Protein AF-A0A935XIB7-F1 (afdb_monomer_lite)

Sequence (262 aa):
MAVLAAACTSDAAVAPAPSTPAPLPAAVAHLALTLDLSTSASAAREHATFRGTPGPVALSTPASFASLLGADAIAVEVARVERGVLGQYAPGKVRLFVGLRVRNALERAQLLTPTFPEPPSGSGVYLFSLQAVAVESPGGVSVAGNTVVVESPSAGHVVPGPDWEPVPYDYLRGTTTTCGSSGTCARWKRFEAPIAAGGVSEVRTVSYDIDPTVRRVRLRLVVAADVADAPRARGMAPARRVQGTTTCEAMASPSPVTPTAM

Structure (mmCIF, N/CA/C/O backbone):
data_AF-A0A935XIB7-F1
#
_entry.id   AF-A0A935XIB7-F1
#
loop_
_atom_site.group_PDB
_atom_site.id
_atom_site.type_symbol
_atom_site.label_atom_id
_atom_site.label_alt_id
_atom_site.label_comp_id
_atom_site.label_asym_id
_atom_site.label_entity_id
_atom_site.label_seq_id
_atom_site.pdbx_PDB_ins_code
_atom_site.Cartn_x
_atom_site.Cartn_y
_atom_site.Cartn_z
_atom_site.occupancy
_atom_site.B_iso_or_equiv
_atom_site.auth_seq_id
_atom_site.auth_comp_id
_atom_site.auth_asym_id
_atom_site.auth_atom_id
_atom_site.pdbx_PDB_model_num
ATOM 1 N N . MET A 1 1 ? -36.152 2.361 56.244 1.00 45.28 1 MET A N 1
ATOM 2 C CA . MET A 1 1 ? -34.833 2.658 55.645 1.00 45.28 1 MET A CA 1
ATOM 3 C C . MET A 1 1 ? -34.937 2.292 54.170 1.00 45.28 1 MET A C 1
ATOM 5 O O . MET A 1 1 ? -35.009 1.112 53.861 1.00 45.28 1 MET A O 1
ATOM 9 N N . ALA A 1 2 ? -35.141 3.277 53.293 1.00 43.75 2 ALA A N 1
ATOM 10 C CA . ALA A 1 2 ? -35.404 3.058 51.870 1.00 43.75 2 ALA A CA 1
ATOM 11 C C . ALA A 1 2 ? -34.113 3.290 51.075 1.00 43.75 2 ALA A C 1
ATOM 13 O O . ALA A 1 2 ? -33.518 4.361 51.170 1.00 43.75 2 ALA A O 1
ATOM 14 N N . VAL A 1 3 ? -33.671 2.273 50.336 1.00 52.38 3 VAL A N 1
ATOM 15 C CA . VAL A 1 3 ? -32.505 2.343 49.451 1.00 52.38 3 VAL A CA 1
ATOM 16 C C . VAL A 1 3 ? -32.990 2.846 48.092 1.00 52.38 3 VAL A C 1
ATOM 18 O O . VAL A 1 3 ? -33.675 2.130 47.368 1.00 52.38 3 VAL A O 1
ATOM 21 N N . LEU A 1 4 ? -32.677 4.101 47.771 1.00 51.59 4 LEU A N 1
ATOM 22 C CA . LEU A 1 4 ? -32.880 4.683 46.444 1.00 51.59 4 LEU A CA 1
ATOM 23 C C . LEU A 1 4 ? -31.750 4.201 45.527 1.00 51.59 4 LEU A C 1
ATOM 25 O O . LEU A 1 4 ? -30.599 4.603 45.686 1.00 51.59 4 LEU A O 1
ATOM 29 N N . ALA A 1 5 ? -32.077 3.320 44.583 1.00 50.09 5 ALA A N 1
ATOM 30 C CA . ALA A 1 5 ? -31.171 2.926 43.512 1.00 50.09 5 ALA A CA 1
ATOM 31 C C . ALA A 1 5 ? -31.092 4.062 42.479 1.00 50.09 5 ALA A C 1
ATOM 33 O O . ALA A 1 5 ? -32.040 4.304 41.733 1.00 50.09 5 ALA A O 1
ATOM 34 N N . ALA A 1 6 ? -29.968 4.780 42.456 1.00 52.84 6 ALA A N 1
ATOM 35 C CA . ALA A 1 6 ? -29.658 5.736 41.402 1.00 52.84 6 ALA A CA 1
ATOM 36 C C . ALA A 1 6 ? -29.309 4.965 40.119 1.00 52.84 6 ALA A C 1
ATOM 38 O O . ALA A 1 6 ? -28.298 4.268 40.054 1.00 52.84 6 ALA A O 1
ATOM 39 N N . ALA A 1 7 ? -30.170 5.064 39.106 1.00 47.41 7 ALA A N 1
ATOM 40 C CA . ALA A 1 7 ? -29.894 4.547 37.776 1.00 47.41 7 ALA A CA 1
ATOM 41 C C . ALA A 1 7 ? -28.863 5.457 37.092 1.00 47.41 7 ALA A C 1
ATOM 43 O O . ALA A 1 7 ? -29.167 6.597 36.745 1.00 47.41 7 ALA A O 1
ATOM 44 N N . CYS A 1 8 ? -27.637 4.962 36.909 1.00 53.78 8 CYS A N 1
ATOM 45 C CA . CYS A 1 8 ? -26.648 5.609 36.055 1.00 53.78 8 CYS A CA 1
ATOM 46 C C . CYS A 1 8 ? -27.153 5.567 34.609 1.00 53.78 8 CYS A C 1
ATOM 48 O O . CYS A 1 8 ? -27.148 4.513 33.972 1.00 53.78 8 CYS A O 1
ATOM 50 N N . THR A 1 9 ? -27.601 6.709 34.092 1.00 52.25 9 THR A N 1
ATOM 51 C CA . THR A 1 9 ? -27.800 6.902 32.656 1.00 52.25 9 THR A CA 1
ATOM 52 C C . THR A 1 9 ? -26.440 6.735 31.992 1.00 52.25 9 THR A C 1
ATOM 54 O O . THR A 1 9 ? -25.530 7.527 32.236 1.00 52.25 9 THR A O 1
ATOM 57 N N . SER A 1 10 ? -26.269 5.664 31.220 1.00 48.34 10 SER A N 1
ATOM 58 C CA . SER A 1 10 ? -25.072 5.476 30.409 1.00 48.34 10 SER A CA 1
ATOM 59 C C . SER A 1 10 ? -25.026 6.608 29.392 1.00 48.34 10 SER A C 1
ATOM 61 O O . SER A 1 10 ? -25.930 6.754 28.572 1.00 48.34 10 SER A O 1
ATOM 63 N N . ASP A 1 11 ? -23.990 7.432 29.503 1.00 47.34 11 ASP A N 1
ATOM 64 C CA . ASP A 1 11 ? -23.657 8.455 28.526 1.00 47.34 11 ASP A CA 1
ATOM 65 C C . ASP A 1 11 ? -23.416 7.731 27.195 1.00 47.34 11 ASP A C 1
ATOM 67 O O . ASP A 1 11 ? -22.452 6.973 27.039 1.00 47.34 11 ASP A O 1
ATOM 71 N N . ALA A 1 12 ? -24.382 7.827 26.282 1.00 47.12 12 ALA A N 1
ATOM 72 C CA . ALA A 1 12 ? -24.292 7.176 24.990 1.00 47.12 12 ALA A CA 1
ATOM 73 C C . ALA A 1 12 ? -23.210 7.912 24.206 1.00 47.12 12 ALA A C 1
ATOM 75 O O . ALA A 1 12 ? -23.451 9.003 23.693 1.00 47.12 12 ALA A O 1
ATOM 76 N N . ALA A 1 13 ? -22.011 7.327 24.157 1.00 47.47 13 ALA A N 1
ATOM 77 C CA . ALA A 1 13 ? -20.902 7.851 23.379 1.00 47.47 13 ALA A CA 1
ATOM 78 C C . ALA A 1 13 ? -21.397 8.149 21.958 1.00 47.47 13 ALA A C 1
ATOM 80 O O . ALA A 1 13 ? -21.723 7.238 21.193 1.00 47.47 13 ALA A O 1
ATOM 81 N N . VAL A 1 14 ? -21.507 9.440 21.636 1.00 51.47 14 VAL A N 1
ATOM 82 C CA . VAL A 1 14 ? -21.884 9.903 20.305 1.00 51.47 14 VAL A CA 1
ATOM 83 C C . VAL A 1 14 ? -20.842 9.348 19.345 1.00 51.47 14 VAL A C 1
ATOM 85 O O . VAL A 1 14 ? -19.650 9.627 19.487 1.00 51.47 14 VAL A O 1
ATOM 88 N N . ALA A 1 15 ? -21.283 8.509 18.407 1.00 51.44 15 ALA A N 1
ATOM 89 C CA . ALA A 1 15 ? -20.387 7.927 17.423 1.00 51.44 15 ALA A CA 1
ATOM 90 C C . ALA A 1 15 ? -19.706 9.066 16.640 1.00 51.44 15 ALA A C 1
ATOM 92 O O . ALA A 1 15 ? -20.400 9.982 16.186 1.00 51.44 15 ALA A O 1
ATOM 93 N N . PRO A 1 16 ? -18.369 9.048 16.493 1.00 53.22 16 PRO A N 1
ATOM 94 C CA . PRO A 1 16 ? -17.680 10.044 15.687 1.00 53.22 16 PRO A CA 1
ATOM 95 C C . PRO A 1 16 ? -18.232 10.020 14.259 1.00 53.22 16 PRO A C 1
ATOM 97 O O . PRO A 1 16 ? -18.529 8.955 13.714 1.00 53.22 16 PRO A O 1
ATOM 100 N N . ALA A 1 17 ? -18.402 11.208 13.675 1.00 54.25 17 ALA A N 1
ATOM 101 C CA . ALA A 1 17 ? -18.912 11.342 12.320 1.00 54.25 17 ALA A CA 1
ATOM 102 C C . ALA A 1 17 ? -17.997 10.604 11.322 1.00 54.25 17 ALA A C 1
ATOM 104 O O . ALA A 1 17 ? -16.773 10.638 11.490 1.00 54.25 17 ALA A O 1
ATOM 105 N N . PRO A 1 18 ? -18.573 9.966 10.286 1.00 57.47 18 PRO A N 1
ATOM 106 C CA . PRO A 1 18 ? -17.814 9.240 9.279 1.00 57.47 18 PRO A CA 1
ATOM 107 C C . PRO A 1 18 ? -16.800 10.169 8.610 1.00 57.47 18 PRO A C 1
ATOM 109 O O . PRO A 1 18 ? -17.156 11.226 8.076 1.00 57.47 18 PRO A O 1
ATOM 112 N N . SER A 1 19 ? -15.521 9.799 8.651 1.00 58.12 19 SER A N 1
ATOM 113 C CA . SER A 1 19 ? -14.474 10.606 8.026 1.00 58.12 19 SER A CA 1
ATOM 114 C C . SER A 1 19 ? -14.367 10.210 6.558 1.00 58.12 19 SER A C 1
ATOM 116 O O . SER A 1 19 ? -13.934 9.111 6.219 1.00 58.12 19 SER A O 1
ATOM 118 N N . THR A 1 20 ? -14.788 11.098 5.652 1.00 64.69 20 THR A N 1
ATOM 119 C CA . THR A 1 20 ? -14.621 10.829 4.219 1.00 64.69 20 THR A CA 1
ATOM 120 C C . THR A 1 20 ? -13.126 10.860 3.898 1.00 64.69 20 THR A C 1
ATOM 122 O O . THR A 1 20 ? -12.481 11.889 4.126 1.00 64.69 20 THR A O 1
ATOM 125 N N . PRO A 1 21 ? -12.541 9.765 3.386 1.00 69.75 21 PRO A N 1
ATOM 126 C CA . PRO A 1 21 ? -11.123 9.741 3.081 1.00 69.75 21 PRO A CA 1
ATOM 127 C C . PRO A 1 21 ? -10.819 10.738 1.963 1.00 69.75 21 PRO A C 1
ATOM 129 O O . PRO A 1 21 ? -11.536 10.796 0.962 1.00 69.75 21 PRO A O 1
ATOM 132 N N . ALA A 1 22 ? -9.744 11.512 2.124 1.00 75.19 22 ALA A N 1
ATOM 133 C CA . ALA A 1 22 ? -9.323 12.473 1.111 1.00 75.19 22 ALA A CA 1
ATOM 134 C C . ALA A 1 22 ? -9.137 11.772 -0.252 1.00 75.19 22 ALA A C 1
ATOM 136 O O . ALA A 1 22 ? -8.600 10.657 -0.297 1.00 75.19 22 ALA A O 1
ATOM 137 N N . PRO A 1 23 ? -9.578 12.377 -1.366 1.00 79.69 23 PRO A N 1
ATOM 138 C CA . PRO A 1 23 ? -9.370 11.788 -2.680 1.00 79.69 23 PRO A CA 1
ATOM 139 C C . PRO A 1 23 ? -7.870 11.694 -2.986 1.00 79.69 23 PRO A C 1
ATOM 141 O O . PRO A 1 23 ? -7.094 12.585 -2.639 1.00 79.69 23 PRO A O 1
ATOM 144 N N . LEU A 1 24 ? -7.460 10.610 -3.652 1.00 79.31 24 LEU A N 1
ATOM 145 C CA . LEU A 1 24 ? -6.102 10.518 -4.182 1.00 79.31 24 LEU A CA 1
ATOM 146 C C . LEU A 1 24 ? -5.898 11.570 -5.283 1.00 79.31 24 LEU A C 1
ATOM 148 O O . LEU A 1 24 ? -6.846 11.855 -6.023 1.00 79.31 24 LEU A O 1
ATOM 152 N N . PRO A 1 25 ? -4.674 12.102 -5.458 1.00 79.69 25 PRO A N 1
ATOM 153 C CA . PRO A 1 25 ? -4.367 12.946 -6.604 1.00 79.69 25 PRO A CA 1
ATOM 154 C C . PRO A 1 25 ? -4.702 12.220 -7.913 1.00 79.69 25 PRO A C 1
ATOM 156 O O . PRO A 1 25 ? -4.334 11.057 -8.097 1.00 79.69 25 PRO A O 1
ATOM 159 N N . ALA A 1 26 ? -5.372 12.908 -8.842 1.00 79.94 26 ALA A N 1
ATOM 160 C CA . ALA A 1 26 ? -5.834 12.315 -10.103 1.00 79.94 26 ALA A CA 1
ATOM 161 C C . ALA A 1 26 ? -4.699 11.641 -10.902 1.00 79.94 26 ALA A C 1
ATOM 163 O O . ALA A 1 26 ? -4.905 10.591 -11.511 1.00 79.94 26 ALA A O 1
ATOM 164 N N . ALA A 1 27 ? -3.487 12.202 -10.819 1.00 77.12 27 ALA A N 1
ATOM 165 C CA . ALA A 1 27 ? -2.285 11.681 -11.466 1.00 77.12 27 ALA A CA 1
ATOM 166 C C . ALA A 1 27 ? -1.912 10.250 -11.038 1.00 77.12 27 ALA A C 1
ATOM 168 O O . ALA A 1 27 ? -1.300 9.538 -11.822 1.00 77.12 27 ALA A O 1
ATOM 169 N N . VAL A 1 28 ? -2.293 9.809 -9.832 1.00 78.25 28 VAL A N 1
ATOM 170 C CA . VAL A 1 28 ? -1.960 8.465 -9.318 1.00 78.25 28 VAL A CA 1
ATOM 171 C C . VAL A 1 28 ? -3.163 7.610 -8.956 1.00 78.25 28 VAL A C 1
ATOM 173 O O . VAL A 1 28 ? -3.011 6.417 -8.707 1.00 78.25 28 VAL A O 1
ATOM 176 N N . ALA A 1 29 ? -4.369 8.178 -8.948 1.00 81.12 29 ALA A N 1
ATOM 177 C CA . ALA A 1 29 ? -5.580 7.453 -8.575 1.00 81.12 29 ALA A CA 1
ATOM 178 C C . ALA A 1 29 ? -5.807 6.187 -9.425 1.00 81.12 29 ALA A C 1
ATOM 180 O O . ALA A 1 29 ? -6.229 5.164 -8.894 1.00 81.12 29 ALA A O 1
ATOM 181 N N . HIS A 1 30 ? -5.484 6.239 -10.721 1.00 77.50 30 HIS A N 1
ATOM 182 C CA . HIS A 1 30 ? -5.629 5.115 -11.654 1.00 77.50 30 HIS A CA 1
ATOM 183 C C . HIS A 1 30 ? -4.533 4.042 -11.512 1.00 77.50 30 HIS A C 1
ATOM 185 O O . HIS A 1 30 ? -4.719 2.914 -11.956 1.00 77.50 30 HIS A O 1
ATOM 191 N N . LEU A 1 31 ? -3.411 4.380 -10.874 1.00 78.25 31 LEU A N 1
ATOM 192 C CA . LEU A 1 31 ? -2.277 3.479 -10.635 1.00 78.25 31 LEU A CA 1
ATOM 193 C C . LEU A 1 31 ? -2.371 2.778 -9.278 1.00 78.25 31 LEU A C 1
ATOM 195 O O . LEU A 1 31 ? -1.622 1.844 -9.001 1.00 78.25 31 LEU A O 1
ATOM 199 N N . ALA A 1 32 ? -3.256 3.261 -8.406 1.00 83.19 32 ALA A N 1
ATOM 200 C CA . ALA A 1 32 ? -3.360 2.784 -7.044 1.00 83.19 32 ALA A CA 1
ATOM 201 C C . ALA A 1 32 ? -3.930 1.360 -6.990 1.00 83.19 32 ALA A C 1
ATOM 203 O O . ALA A 1 32 ? -5.069 1.087 -7.373 1.00 83.19 32 ALA A O 1
ATOM 204 N N . LEU A 1 33 ? -3.137 0.464 -6.421 1.00 84.94 33 LEU A N 1
ATOM 205 C CA . LEU A 1 33 ? -3.503 -0.887 -6.042 1.00 84.94 33 LEU A CA 1
ATOM 206 C C . LEU A 1 33 ? -4.311 -0.818 -4.748 1.00 84.94 33 LEU A C 1
ATOM 208 O O . LEU A 1 33 ? -3.811 -0.344 -3.726 1.00 84.94 33 LEU A O 1
ATOM 212 N N . THR A 1 34 ? -5.559 -1.280 -4.782 1.00 83.81 34 THR A N 1
ATOM 213 C CA . THR A 1 34 ? -6.414 -1.303 -3.591 1.00 83.81 34 THR A CA 1
ATOM 214 C C . THR A 1 34 ? -6.381 -2.685 -2.946 1.00 83.81 34 THR A C 1
ATOM 216 O O . THR A 1 34 ? -6.701 -3.681 -3.596 1.00 83.81 34 THR A O 1
ATOM 219 N N . LEU A 1 35 ? -6.017 -2.731 -1.663 1.00 82.94 35 LEU A N 1
ATOM 220 C CA . LEU A 1 35 ? -6.067 -3.919 -0.815 1.00 82.94 35 LEU A CA 1
ATOM 221 C C . LEU A 1 35 ? -7.080 -3.694 0.305 1.00 82.94 35 LEU A C 1
ATOM 223 O O . LEU A 1 35 ? -6.892 -2.816 1.146 1.00 82.94 35 LEU A O 1
ATOM 227 N N . ASP A 1 36 ? -8.125 -4.513 0.332 1.00 84.44 36 ASP A N 1
ATOM 228 C CA . ASP A 1 36 ? -9.060 -4.580 1.452 1.00 84.44 36 ASP A CA 1
ATOM 229 C C . ASP A 1 36 ? -8.654 -5.736 2.375 1.00 84.44 36 ASP A C 1
ATOM 231 O O . ASP A 1 36 ? -8.595 -6.891 1.952 1.00 84.44 36 ASP A O 1
ATOM 235 N N . LEU A 1 37 ? -8.353 -5.409 3.631 1.00 83.38 37 LEU A N 1
ATOM 236 C CA . LEU A 1 37 ? -7.945 -6.339 4.683 1.00 83.38 37 LEU A CA 1
ATOM 237 C C . LEU A 1 37 ? -8.996 -6.336 5.790 1.00 83.38 37 LEU A C 1
ATOM 239 O O . LEU A 1 37 ? -9.497 -5.270 6.158 1.00 83.38 37 LEU A O 1
ATOM 243 N N . SER A 1 38 ? -9.307 -7.493 6.372 1.00 84.00 38 SER A N 1
ATOM 244 C CA . SER A 1 38 ? -10.011 -7.533 7.652 1.00 84.00 38 SER A CA 1
ATOM 245 C C . SER A 1 38 ? -9.004 -7.693 8.794 1.00 84.00 38 SER A C 1
ATOM 247 O O . SER A 1 38 ? -7.869 -8.144 8.640 1.00 84.00 38 SER A O 1
ATOM 249 N N . THR A 1 39 ? -9.379 -7.158 9.949 1.00 81.19 39 THR A N 1
ATOM 250 C CA . THR A 1 39 ? -8.536 -7.093 11.150 1.00 81.19 39 THR A CA 1
ATOM 251 C C . THR A 1 39 ? -8.996 -8.117 12.188 1.00 81.19 39 THR A C 1
ATOM 253 O O . THR A 1 39 ? -8.659 -8.021 13.371 1.00 81.19 39 THR A O 1
ATOM 256 N N . SER A 1 40 ? -9.818 -9.088 11.776 1.00 74.25 40 SER A N 1
ATOM 257 C CA . SER A 1 40 ? -10.305 -10.142 12.658 1.00 74.25 40 SER A CA 1
ATOM 258 C C . SER A 1 40 ? -9.136 -11.004 13.163 1.00 74.25 40 SER A C 1
ATOM 260 O O . SER A 1 40 ? -8.154 -11.229 12.462 1.00 74.25 40 SER A O 1
ATOM 262 N N . ALA A 1 41 ? -9.204 -11.489 14.409 1.00 52.84 41 ALA A N 1
ATOM 263 C CA . ALA A 1 41 ? -8.124 -12.286 15.013 1.00 52.84 41 ALA A CA 1
ATOM 264 C C . ALA A 1 41 ? -7.854 -13.619 14.275 1.00 52.84 41 ALA A C 1
ATOM 266 O O . ALA A 1 41 ? -6.823 -14.247 14.486 1.00 52.84 41 ALA A O 1
ATOM 267 N N . SER A 1 42 ? -8.761 -14.031 13.385 1.00 46.78 42 SER A N 1
ATOM 268 C CA . SER A 1 42 ? -8.667 -15.209 12.516 1.00 46.78 42 SER A CA 1
ATOM 269 C C . SER A 1 42 ? -8.034 -14.931 11.140 1.00 46.78 42 SER A C 1
ATOM 271 O O . SER A 1 42 ? -8.055 -15.808 10.277 1.00 46.78 42 SER A O 1
ATOM 273 N N . ALA A 1 43 ? -7.440 -13.750 10.924 1.00 40.97 43 ALA A N 1
ATOM 274 C CA . ALA A 1 43 ? -6.901 -13.276 9.639 1.00 40.97 43 ALA A CA 1
ATOM 275 C C . ALA A 1 43 ? -5.708 -14.066 9.052 1.00 40.97 43 ALA A C 1
ATOM 277 O O . ALA A 1 43 ? -5.176 -13.680 8.012 1.00 40.97 43 ALA A O 1
ATOM 278 N N . ALA A 1 44 ? -5.321 -15.210 9.631 1.00 34.31 44 ALA A N 1
ATOM 279 C CA . ALA A 1 44 ? -4.243 -16.060 9.114 1.00 34.31 44 ALA A CA 1
ATOM 280 C C . ALA A 1 44 ? -4.465 -16.540 7.660 1.00 34.31 44 ALA A C 1
ATOM 282 O O . ALA A 1 44 ? -3.530 -17.034 7.032 1.00 34.31 44 ALA A O 1
ATOM 283 N N . ARG A 1 45 ? -5.686 -16.413 7.114 1.00 36.56 45 ARG A N 1
ATOM 284 C CA . ARG A 1 45 ? -6.033 -16.746 5.720 1.00 36.56 45 ARG A CA 1
ATOM 285 C C . ARG A 1 45 ? -7.106 -15.829 5.128 1.00 36.56 45 ARG A C 1
ATOM 287 O O . ARG A 1 45 ? -8.013 -16.303 4.445 1.00 36.56 45 ARG A O 1
ATOM 294 N N . GLU A 1 46 ? -7.080 -14.534 5.421 1.00 39.75 46 GLU A N 1
ATOM 295 C CA . GLU A 1 46 ? -8.055 -13.643 4.786 1.00 39.75 46 GLU A CA 1
ATOM 296 C C . GLU A 1 46 ? -7.679 -13.306 3.339 1.00 39.75 46 GLU A C 1
ATOM 298 O O . GLU A 1 46 ? -6.540 -12.970 3.018 1.00 39.75 46 GLU A O 1
ATOM 303 N N . HIS A 1 47 ? -8.682 -13.417 2.463 1.00 36.97 47 HIS A N 1
ATOM 304 C CA . HIS A 1 47 ? -8.625 -13.029 1.060 1.00 36.97 47 HIS A CA 1
ATOM 305 C C . HIS A 1 47 ? -8.385 -11.518 0.955 1.00 36.97 47 HIS A C 1
ATOM 307 O O . HIS A 1 47 ? -9.321 -10.725 1.062 1.00 36.97 47 HIS A O 1
ATOM 313 N N . ALA A 1 48 ? -7.144 -11.114 0.691 1.00 45.41 48 ALA A N 1
ATOM 314 C CA . ALA A 1 48 ? -6.886 -9.789 0.152 1.00 45.41 48 ALA A CA 1
ATOM 315 C C . ALA A 1 48 ? -7.541 -9.726 -1.231 1.00 45.41 48 ALA A C 1
ATOM 317 O O . ALA A 1 48 ? -7.107 -10.391 -2.173 1.00 45.41 48 ALA A O 1
ATOM 318 N N . THR A 1 49 ? -8.635 -8.977 -1.346 1.00 43.47 49 THR A N 1
ATOM 319 C CA . THR A 1 49 ? -9.291 -8.808 -2.643 1.00 43.47 49 THR A CA 1
ATOM 320 C C . THR A 1 49 ? -8.585 -7.674 -3.359 1.00 43.47 49 THR A C 1
ATOM 322 O O . THR A 1 49 ? -8.738 -6.509 -2.996 1.00 43.47 49 THR A O 1
ATOM 325 N N . PHE A 1 50 ? -7.780 -8.020 -4.354 1.00 46.34 50 PHE A N 1
ATOM 326 C CA . PHE A 1 50 ? -7.141 -7.037 -5.209 1.00 46.34 50 PHE A CA 1
ATOM 327 C C . PHE A 1 50 ? -8.154 -6.550 -6.246 1.00 46.34 50 PHE A C 1
ATOM 329 O O . PHE A 1 50 ? -8.691 -7.337 -7.027 1.00 46.34 50 PHE A O 1
ATOM 336 N N . ARG A 1 51 ? -8.434 -5.247 -6.249 1.00 48.44 51 ARG A N 1
ATOM 337 C CA . ARG A 1 51 ? -9.169 -4.595 -7.337 1.00 48.44 51 ARG A CA 1
ATOM 338 C C . ARG A 1 51 ? -8.267 -3.541 -7.959 1.00 48.44 51 ARG A C 1
ATOM 340 O O . ARG A 1 51 ? -8.036 -2.493 -7.358 1.00 48.44 51 ARG A O 1
ATOM 347 N N . GLY A 1 52 ? -7.782 -3.818 -9.166 1.00 44.06 52 GLY A N 1
ATOM 348 C CA . GLY A 1 52 ? -7.371 -2.755 -10.075 1.00 44.06 52 GLY A CA 1
ATOM 349 C C . GLY A 1 52 ? -8.603 -1.956 -10.483 1.00 44.06 52 GLY A C 1
ATOM 350 O O . GLY A 1 52 ? -9.675 -2.535 -10.664 1.00 44.06 52 GLY A O 1
ATOM 351 N N . THR A 1 53 ? -8.483 -0.639 -10.601 1.00 42.50 53 THR A N 1
ATOM 352 C CA . THR A 1 53 ? -9.546 0.169 -11.208 1.00 42.50 53 THR A CA 1
ATOM 353 C C . THR A 1 53 ? -9.331 0.112 -12.722 1.00 42.50 53 THR A C 1
ATOM 355 O O . THR A 1 53 ? -8.351 0.696 -13.183 1.00 42.50 53 THR A O 1
ATOM 358 N N . PRO A 1 54 ? -10.154 -0.598 -13.518 1.00 35.25 54 PRO A N 1
ATOM 359 C CA . PRO A 1 54 ? -10.002 -0.571 -14.967 1.00 35.25 54 PRO A CA 1
ATOM 360 C C . PRO A 1 54 ? -10.361 0.833 -15.465 1.00 35.25 54 PRO A C 1
ATOM 362 O O . PRO A 1 54 ? -11.490 1.290 -15.298 1.00 35.25 54 PRO A O 1
ATOM 365 N N . GLY A 1 55 ? -9.390 1.536 -16.044 1.00 39.44 55 GLY A N 1
ATOM 366 C CA . GLY A 1 55 ? -9.583 2.841 -16.668 1.00 39.44 55 GLY A CA 1
ATOM 367 C C . GLY A 1 55 ? -8.909 2.869 -18.041 1.00 39.44 55 GLY A C 1
ATOM 368 O O . GLY A 1 55 ? -7.783 2.385 -18.155 1.00 39.44 55 GLY A O 1
ATOM 369 N N . PRO A 1 56 ? -9.559 3.399 -19.093 1.00 33.06 56 PRO A N 1
ATOM 370 C CA . PRO A 1 56 ? -8.916 3.571 -20.390 1.00 33.06 56 PRO A CA 1
ATOM 371 C C . PRO A 1 56 ? -7.797 4.614 -20.277 1.00 33.06 56 PRO A C 1
ATOM 373 O O . PRO A 1 56 ? -8.039 5.774 -19.947 1.00 33.06 56 PRO A O 1
ATOM 376 N N . VAL A 1 57 ? -6.562 4.195 -20.550 1.00 39.41 57 VAL A N 1
ATOM 377 C CA . VAL A 1 57 ? -5.389 5.075 -20.592 1.00 39.41 57 VAL A CA 1
ATOM 378 C C . VAL A 1 57 ? -5.240 5.602 -22.020 1.00 39.41 57 VAL A C 1
ATOM 380 O O . VAL A 1 57 ? -4.730 4.911 -22.898 1.00 39.41 57 VAL A O 1
ATOM 383 N N . ALA A 1 58 ? -5.704 6.825 -22.271 1.00 30.12 58 ALA A N 1
ATOM 384 C CA . ALA A 1 58 ? -5.385 7.557 -23.494 1.00 30.12 58 ALA A CA 1
ATOM 385 C C . ALA A 1 58 ? -4.128 8.408 -23.245 1.00 30.12 58 ALA A C 1
ATOM 387 O O . ALA A 1 58 ? -4.205 9.485 -22.661 1.00 30.12 58 ALA A O 1
ATOM 388 N N . LEU A 1 59 ? -2.960 7.911 -23.657 1.00 33.91 59 LEU A N 1
ATOM 389 C CA . LEU A 1 59 ? -1.705 8.670 -23.643 1.00 33.91 59 LEU A CA 1
ATOM 390 C C . LEU A 1 59 ? -1.547 9.384 -24.991 1.00 33.91 59 LEU A C 1
ATOM 392 O O . LEU A 1 59 ? -1.213 8.759 -25.993 1.00 33.91 59 LEU A O 1
ATOM 396 N N . SER A 1 60 ? -1.811 10.691 -25.027 1.00 30.08 60 SER A N 1
ATOM 397 C CA . SER A 1 60 ? -1.679 11.530 -26.226 1.00 30.08 60 SER A CA 1
ATOM 398 C C . SER A 1 60 ? -0.411 12.396 -26.211 1.00 30.08 60 SER A C 1
ATOM 400 O O . SER A 1 60 ? -0.482 13.586 -26.510 1.00 30.08 60 SER A O 1
ATOM 402 N N . THR A 1 61 ? 0.746 11.838 -25.851 1.00 30.92 61 THR A N 1
ATOM 403 C CA . THR A 1 61 ? 2.051 12.519 -25.972 1.00 30.92 61 THR A CA 1
ATOM 404 C C . THR A 1 61 ? 3.199 11.502 -26.003 1.00 30.92 61 THR A C 1
ATOM 406 O O . THR A 1 61 ? 3.149 10.509 -25.274 1.00 30.92 61 THR A O 1
ATOM 409 N N . PRO A 1 62 ? 4.263 11.720 -26.804 1.00 30.75 62 PRO A N 1
ATOM 410 C CA . PRO A 1 62 ? 5.434 10.857 -26.802 1.00 30.75 62 PRO A CA 1
ATOM 411 C C . PRO A 1 62 ? 6.340 11.252 -25.630 1.00 30.75 62 PRO A C 1
ATOM 413 O O . PRO A 1 62 ? 7.269 12.040 -25.777 1.00 30.75 62 PRO A O 1
ATOM 416 N N . ALA A 1 63 ? 6.049 10.717 -24.449 1.00 28.86 63 ALA A N 1
ATOM 417 C CA . ALA A 1 63 ? 6.977 10.685 -23.329 1.00 28.86 63 ALA A CA 1
ATOM 418 C C . ALA A 1 63 ? 7.060 9.237 -22.840 1.00 28.86 63 ALA A C 1
ATOM 420 O O . ALA A 1 63 ? 6.250 8.772 -22.044 1.00 28.86 63 ALA A O 1
ATOM 421 N N . SER A 1 64 ? 8.021 8.492 -23.377 1.00 33.88 64 SER A N 1
ATOM 422 C CA . SER A 1 64 ? 8.546 7.309 -22.700 1.00 33.88 64 SER A CA 1
ATOM 423 C C . SER A 1 64 ? 9.115 7.7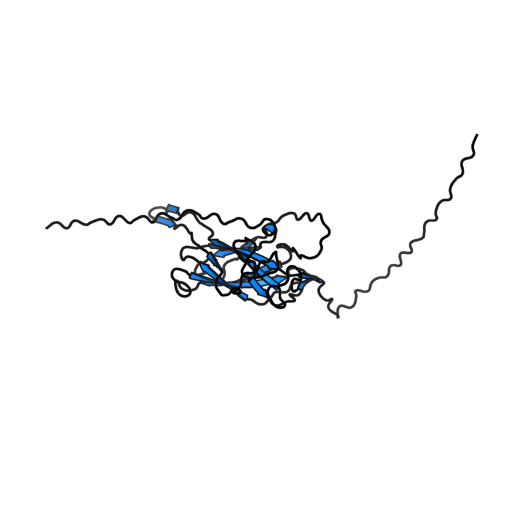18 -21.329 1.00 33.88 64 SER A C 1
ATOM 425 O O . SER A 1 64 ? 9.536 8.860 -21.160 1.00 33.88 64 SER A O 1
ATOM 427 N N . PHE A 1 65 ? 9.154 6.763 -20.392 1.00 32.91 65 PHE A N 1
ATOM 428 C CA . PHE A 1 65 ? 9.793 6.830 -19.060 1.00 32.91 65 PHE A CA 1
ATOM 429 C C . PHE A 1 65 ? 8.931 7.325 -17.881 1.00 32.91 65 PHE A C 1
ATOM 431 O O . PHE A 1 65 ? 9.311 8.195 -17.108 1.00 32.91 65 PHE A O 1
ATOM 438 N N . ALA A 1 66 ? 7.788 6.676 -17.688 1.00 31.86 66 ALA A N 1
ATOM 439 C CA . ALA A 1 66 ? 7.352 6.219 -16.370 1.00 31.86 66 ALA A CA 1
ATOM 440 C C . ALA A 1 66 ? 6.596 4.921 -16.644 1.00 31.86 66 ALA A C 1
ATOM 442 O O . ALA A 1 66 ? 5.615 4.936 -17.387 1.00 31.86 66 ALA A O 1
ATOM 443 N N . SER A 1 67 ? 7.080 3.774 -16.173 1.00 36.00 67 SER A N 1
ATOM 444 C CA . SER A 1 67 ? 6.394 2.508 -16.432 1.00 36.00 67 SER A CA 1
ATOM 445 C C . SER A 1 67 ? 5.132 2.413 -15.564 1.00 36.00 67 SER A C 1
ATOM 447 O O . SER A 1 67 ? 5.104 1.781 -14.512 1.00 36.00 67 SER A O 1
ATOM 449 N N . LEU A 1 68 ? 4.084 3.081 -16.049 1.00 53.25 68 LEU A N 1
ATOM 450 C CA . LEU A 1 68 ? 2.707 3.173 -15.562 1.00 53.25 68 LEU A CA 1
ATOM 451 C C . LEU A 1 68 ? 1.937 1.884 -15.863 1.00 53.25 68 LEU A C 1
ATOM 453 O O . LEU A 1 68 ? 0.864 1.898 -16.469 1.00 53.25 68 LEU A O 1
ATOM 457 N N . LEU A 1 69 ? 2.516 0.743 -15.510 1.00 58.50 69 LEU A N 1
ATOM 458 C CA . LEU A 1 69 ? 1.806 -0.504 -15.675 1.00 58.50 69 LEU A CA 1
ATOM 459 C C . LEU A 1 69 ? 0.722 -0.588 -14.606 1.00 58.50 69 LEU A C 1
ATOM 461 O O . LEU A 1 69 ? 1.010 -0.631 -13.411 1.00 58.50 69 LEU A O 1
ATOM 465 N N . GLY A 1 70 ? -0.530 -0.583 -15.051 1.00 58.88 70 GLY A N 1
ATOM 466 C CA . GLY A 1 70 ? -1.671 -0.815 -14.181 1.00 58.88 70 GLY A CA 1
ATOM 467 C C . GLY A 1 70 ? -1.659 -2.217 -13.563 1.00 58.88 70 GLY A C 1
ATOM 468 O O . GLY A 1 70 ? -0.706 -2.993 -13.672 1.00 58.88 70 GLY A O 1
ATOM 469 N N . ALA A 1 71 ? -2.785 -2.558 -12.947 1.00 63.25 71 ALA A N 1
ATOM 470 C CA . ALA A 1 71 ? -3.032 -3.829 -12.268 1.00 63.25 71 ALA A CA 1
ATOM 471 C C . ALA A 1 71 ? -2.738 -5.106 -13.091 1.00 63.25 71 ALA A C 1
ATOM 473 O O . ALA A 1 71 ? -2.617 -6.178 -12.504 1.00 63.25 71 ALA A O 1
ATOM 474 N N . ASP A 1 72 ? -2.609 -5.004 -14.417 1.00 70.19 72 ASP A N 1
ATOM 475 C CA . ASP A 1 72 ? -2.419 -6.146 -15.317 1.00 70.19 72 ASP A CA 1
ATOM 476 C C . ASP A 1 72 ? -0.971 -6.653 -15.394 1.00 70.19 72 ASP A C 1
ATOM 478 O O . ASP A 1 72 ? -0.737 -7.781 -15.821 1.00 70.19 72 ASP A O 1
ATOM 482 N N . ALA A 1 73 ? 0.016 -5.853 -14.981 1.00 84.50 73 ALA A N 1
ATOM 483 C CA . ALA A 1 73 ? 1.425 -6.244 -15.092 1.00 84.50 73 ALA A CA 1
ATOM 484 C C . ALA A 1 73 ? 2.127 -6.446 -13.749 1.00 84.50 73 ALA A C 1
ATOM 486 O O . ALA A 1 73 ? 3.119 -7.172 -13.670 1.00 84.50 73 ALA A O 1
ATOM 487 N N . ILE A 1 74 ? 1.645 -5.780 -12.702 1.00 87.56 74 ILE A N 1
ATOM 488 C CA . ILE A 1 74 ? 2.219 -5.846 -11.363 1.00 87.56 74 ILE A CA 1
ATOM 489 C C . ILE A 1 74 ? 1.097 -6.185 -10.391 1.00 87.56 74 ILE A C 1
ATOM 491 O O . ILE A 1 74 ? 0.108 -5.462 -10.287 1.00 87.56 74 ILE A O 1
ATOM 495 N N . ALA A 1 75 ? 1.282 -7.267 -9.639 1.00 87.19 75 ALA A N 1
ATOM 496 C CA . ALA A 1 75 ? 0.394 -7.644 -8.551 1.00 87.19 75 ALA A CA 1
ATOM 497 C C . ALA A 1 75 ? 1.119 -7.491 -7.210 1.00 87.19 75 ALA A C 1
ATOM 499 O O . ALA A 1 75 ? 2.291 -7.840 -7.076 1.00 87.19 75 ALA A O 1
ATOM 500 N N . VAL A 1 76 ? 0.414 -6.986 -6.199 1.00 87.81 76 VAL A N 1
ATOM 501 C CA . VAL A 1 76 ? 0.882 -7.011 -4.808 1.00 87.81 76 VAL A CA 1
ATOM 502 C C . VAL A 1 76 ? 0.088 -8.079 -4.079 1.00 87.81 76 VAL A C 1
ATOM 504 O O . VAL A 1 76 ? -1.134 -7.996 -3.977 1.00 87.81 76 VAL A O 1
ATOM 507 N N . GLU A 1 77 ? 0.788 -9.092 -3.586 1.00 87.56 77 GLU A N 1
ATOM 508 C CA . GLU A 1 77 ? 0.195 -10.229 -2.896 1.00 87.56 77 GLU A CA 1
ATOM 509 C C . GLU A 1 77 ? 0.424 -10.111 -1.387 1.00 87.56 77 GLU A C 1
ATOM 511 O O . GLU A 1 77 ? 1.515 -9.763 -0.924 1.00 87.56 77 GLU A O 1
ATOM 516 N N . VAL A 1 78 ? -0.609 -10.442 -0.614 1.00 88.19 78 VAL A N 1
ATOM 517 C CA . VAL A 1 78 ? -0.540 -10.506 0.847 1.00 88.19 78 VAL A CA 1
ATOM 518 C C . VAL A 1 78 ? -0.175 -11.930 1.248 1.00 88.19 78 VAL A C 1
ATOM 520 O O . VAL A 1 78 ? -0.948 -12.861 1.046 1.00 88.19 78 VAL A O 1
ATOM 523 N N . ALA A 1 79 ? 1.020 -12.105 1.802 1.00 87.25 79 ALA A N 1
ATOM 524 C CA . ALA A 1 79 ? 1.533 -13.398 2.242 1.00 87.25 79 ALA A CA 1
ATOM 525 C C . ALA A 1 79 ? 1.078 -13.755 3.664 1.00 87.25 79 ALA A C 1
ATOM 527 O O . ALA A 1 79 ? 0.874 -14.927 3.972 1.00 87.25 79 ALA A O 1
ATOM 528 N N . ARG A 1 80 ? 0.947 -12.751 4.539 1.00 87.50 80 ARG A N 1
ATOM 529 C CA . ARG A 1 80 ? 0.501 -12.920 5.928 1.00 87.50 80 ARG A CA 1
ATOM 530 C C . ARG A 1 80 ? -0.127 -11.644 6.465 1.00 87.50 80 ARG A C 1
ATOM 532 O O . ARG A 1 80 ? 0.279 -10.548 6.076 1.00 87.50 80 ARG A O 1
ATOM 539 N N . VAL A 1 81 ? -1.056 -11.802 7.400 1.00 87.56 81 VAL A N 1
ATOM 540 C CA . VAL A 1 81 ? -1.625 -10.713 8.197 1.00 87.56 81 VAL A CA 1
ATOM 541 C C . VAL A 1 81 ? -1.615 -11.144 9.656 1.00 87.56 81 VAL A C 1
ATOM 543 O O . VAL A 1 81 ? -2.172 -12.183 10.003 1.00 87.56 81 VAL A O 1
ATOM 546 N N . GLU A 1 82 ? -0.971 -10.355 10.506 1.00 90.62 82 GLU A N 1
ATOM 547 C CA . GLU A 1 82 ? -0.860 -10.613 11.940 1.00 90.62 82 GLU A CA 1
ATOM 548 C C . GLU A 1 82 ? -1.318 -9.378 12.714 1.00 90.62 82 GLU A C 1
ATOM 550 O O . GLU A 1 82 ? -0.955 -8.246 12.396 1.00 90.62 82 GLU A O 1
ATOM 555 N N . ARG A 1 83 ? -2.131 -9.587 13.748 1.00 91.44 83 ARG A N 1
ATOM 556 C CA . ARG A 1 83 ? -2.641 -8.514 14.601 1.00 91.44 83 ARG A CA 1
ATOM 557 C C . ARG A 1 83 ? -1.949 -8.578 15.956 1.00 91.44 83 ARG A C 1
ATOM 559 O O . ARG A 1 83 ? -2.010 -9.600 16.630 1.00 91.44 83 ARG A O 1
ATOM 566 N N . GLY A 1 84 ? -1.308 -7.482 16.345 1.00 91.12 84 GLY A N 1
ATOM 567 C CA . GLY A 1 84 ? -0.658 -7.335 17.642 1.00 91.12 84 GLY A CA 1
ATOM 568 C C . GLY A 1 84 ? -1.647 -7.179 18.798 1.00 91.12 84 GLY A C 1
ATOM 569 O O . GLY A 1 84 ? -2.861 -7.053 18.609 1.00 91.12 84 GLY A O 1
ATOM 570 N N . VAL A 1 85 ? -1.111 -7.149 20.016 1.00 93.25 85 VAL A N 1
ATOM 571 C CA . VAL A 1 85 ? -1.902 -6.918 21.229 1.00 93.25 85 VAL A CA 1
ATOM 572 C C . VAL A 1 85 ? -2.226 -5.425 21.368 1.00 93.25 85 VAL A C 1
ATOM 574 O O . VAL A 1 85 ? -1.427 -4.559 21.000 1.00 93.25 85 VAL A O 1
ATOM 577 N N . LEU A 1 86 ? -3.413 -5.112 21.897 1.00 94.50 86 LEU A N 1
ATOM 578 C CA . LEU A 1 86 ? -3.838 -3.740 22.177 1.00 94.50 86 LEU A CA 1
ATOM 579 C C . LEU A 1 86 ? -2.837 -3.032 23.097 1.00 94.50 86 LEU A C 1
ATOM 581 O O . LEU A 1 86 ? -2.500 -3.547 24.159 1.00 94.50 86 LEU A O 1
ATOM 585 N N . GLY A 1 87 ? -2.388 -1.841 22.702 1.00 93.62 87 GLY A N 1
ATOM 586 C CA . GLY A 1 87 ? -1.497 -1.015 23.514 1.00 93.62 87 GLY A CA 1
ATOM 587 C C . GLY A 1 87 ? -0.030 -1.452 23.519 1.00 93.62 87 GLY A C 1
ATOM 588 O O . GLY A 1 87 ? 0.793 -0.732 24.072 1.00 93.62 87 GLY A O 1
ATOM 589 N N . GLN A 1 88 ? 0.323 -2.583 22.894 1.00 95.69 88 GLN A N 1
ATOM 590 C CA . GLN A 1 88 ? 1.686 -3.129 22.935 1.00 95.69 88 GLN A CA 1
ATOM 591 C C . GLN A 1 88 ? 2.712 -2.228 22.233 1.00 95.69 88 GLN A C 1
ATOM 593 O O . GLN A 1 88 ? 3.840 -2.102 22.700 1.00 95.69 88 GLN A O 1
ATOM 598 N N . TYR A 1 89 ? 2.331 -1.624 21.103 1.00 94.19 89 TYR A N 1
ATOM 599 C CA . TYR A 1 89 ? 3.232 -0.810 20.277 1.00 94.19 89 TYR A CA 1
ATOM 600 C C . TYR A 1 89 ? 2.924 0.688 20.325 1.00 94.19 89 TYR A C 1
ATOM 602 O O . TYR A 1 89 ? 3.818 1.505 20.116 1.00 94.19 89 TYR A O 1
ATOM 610 N N . ALA A 1 90 ? 1.664 1.041 20.573 1.00 94.75 90 ALA A N 1
ATOM 611 C CA . ALA A 1 90 ? 1.202 2.409 20.755 1.00 94.75 90 ALA A CA 1
ATOM 612 C C . ALA A 1 90 ? -0.038 2.398 21.671 1.00 94.75 90 ALA A C 1
ATOM 614 O O . ALA A 1 90 ? -0.933 1.571 21.455 1.00 94.75 90 ALA A O 1
ATOM 615 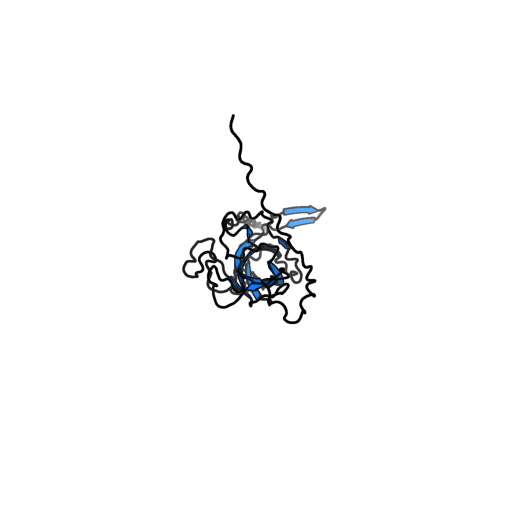N N . PRO A 1 91 ? -0.124 3.286 22.681 1.00 95.62 91 PRO A N 1
ATOM 616 C CA . PRO A 1 91 ? -1.264 3.337 23.594 1.00 95.62 91 PRO A CA 1
ATOM 617 C C . PRO A 1 91 ? -2.595 3.494 22.853 1.00 95.62 91 PRO A C 1
ATOM 619 O O . PRO A 1 91 ? -2.725 4.323 21.956 1.00 95.62 91 PRO A O 1
ATOM 622 N N . GLY A 1 92 ? -3.585 2.677 23.219 1.00 93.69 92 GLY A N 1
ATOM 623 C CA . GLY A 1 92 ? -4.922 2.716 22.618 1.00 93.69 92 GLY A CA 1
ATOM 624 C C . GLY A 1 92 ? -5.004 2.225 21.167 1.00 93.69 92 GLY A C 1
ATOM 625 O O . GLY A 1 92 ? -6.093 2.232 20.603 1.00 93.69 92 GLY A O 1
ATOM 626 N N . LYS A 1 93 ? -3.900 1.769 20.561 1.00 95.25 93 LYS A N 1
ATOM 627 C CA . LYS A 1 93 ? -3.867 1.255 19.186 1.00 95.25 93 LYS A CA 1
ATOM 628 C C . LYS A 1 93 ? -3.524 -0.228 19.156 1.00 95.25 93 LYS A C 1
ATOM 630 O O . LYS A 1 93 ? -2.910 -0.779 20.071 1.00 95.25 93 LYS A O 1
ATOM 635 N N . VAL A 1 94 ? -3.907 -0.872 18.065 1.00 94.12 94 VAL A N 1
ATOM 636 C CA . VAL A 1 94 ? -3.457 -2.210 17.695 1.00 94.12 94 VAL A CA 1
ATOM 637 C C . VAL A 1 94 ? -2.547 -2.079 16.481 1.00 94.12 94 VAL A C 1
ATOM 639 O O . VAL A 1 94 ? -2.877 -1.346 15.556 1.00 94.12 94 VAL A O 1
ATOM 642 N N . ARG A 1 95 ? -1.423 -2.798 16.452 1.00 95.62 95 ARG A N 1
ATOM 643 C CA . ARG A 1 95 ? -0.575 -2.856 15.256 1.00 95.62 95 ARG A CA 1
ATOM 644 C C . ARG A 1 95 ? -0.989 -4.020 14.369 1.00 95.62 95 ARG A C 1
ATOM 646 O O . ARG A 1 95 ? -1.053 -5.156 14.830 1.00 95.62 95 ARG A O 1
ATOM 653 N N . LEU A 1 96 ? -1.261 -3.737 13.105 1.00 94.44 96 LEU A N 1
ATOM 654 C CA . LEU A 1 96 ? -1.465 -4.726 12.059 1.00 94.44 96 LEU A CA 1
ATOM 655 C C . LEU A 1 96 ? -0.153 -4.897 11.293 1.00 94.44 96 LEU A C 1
ATOM 657 O O . LEU A 1 96 ? 0.336 -3.931 10.714 1.00 94.44 96 LEU A O 1
ATOM 661 N N . PHE A 1 97 ? 0.400 -6.103 11.275 1.00 95.12 97 PHE A N 1
ATOM 662 C CA . PHE A 1 97 ? 1.553 -6.478 10.464 1.00 95.12 97 PHE A CA 1
ATOM 663 C C . PHE A 1 97 ? 1.070 -7.170 9.195 1.00 95.12 97 PHE A C 1
ATOM 665 O O . PHE A 1 97 ? 0.291 -8.119 9.248 1.00 95.12 97 PHE A O 1
ATOM 672 N N . VAL A 1 98 ? 1.546 -6.705 8.046 1.00 94.25 98 VAL A N 1
ATOM 673 C CA . VAL A 1 98 ? 1.159 -7.225 6.737 1.00 94.25 98 VAL A CA 1
ATOM 674 C C . VAL A 1 98 ? 2.425 -7.627 5.996 1.00 94.25 98 VAL A C 1
ATOM 676 O O . VAL A 1 98 ? 3.292 -6.799 5.731 1.00 94.25 98 VAL A O 1
ATOM 679 N N . GLY A 1 99 ? 2.557 -8.912 5.681 1.00 93.81 99 GLY A N 1
ATOM 680 C CA . GLY A 1 99 ? 3.608 -9.401 4.798 1.00 93.81 99 GLY A CA 1
ATOM 681 C C . GLY A 1 99 ? 3.176 -9.230 3.352 1.00 93.81 99 GLY A C 1
ATOM 682 O O . GLY A 1 99 ? 2.219 -9.870 2.926 1.00 93.81 99 GLY A O 1
ATOM 683 N N . LEU A 1 100 ? 3.883 -8.391 2.606 1.00 92.69 100 LEU A N 1
ATOM 684 C CA . LEU A 1 100 ? 3.612 -8.092 1.204 1.00 92.69 100 LEU A CA 1
ATOM 685 C C . LEU A 1 100 ? 4.719 -8.653 0.318 1.00 92.69 100 LEU A C 1
ATOM 687 O O . LEU A 1 100 ? 5.883 -8.672 0.715 1.00 92.69 100 LEU A O 1
ATOM 691 N N . ARG A 1 101 ? 4.371 -9.066 -0.897 1.00 94.06 101 ARG A N 1
ATOM 692 C CA . ARG A 1 101 ? 5.328 -9.367 -1.970 1.00 94.06 101 ARG A CA 1
ATOM 693 C C . ARG A 1 101 ? 4.821 -8.814 -3.294 1.00 94.06 101 ARG A C 1
ATOM 695 O O . ARG A 1 101 ? 3.614 -8.726 -3.510 1.00 94.06 101 ARG A O 1
ATOM 702 N N . VAL A 1 102 ? 5.745 -8.441 -4.166 1.00 93.19 102 VAL A N 1
ATOM 703 C CA . VAL A 1 102 ? 5.459 -7.921 -5.503 1.00 93.19 102 VAL A CA 1
ATOM 704 C C . VAL A 1 102 ? 5.659 -9.046 -6.508 1.00 93.19 102 VAL A C 1
ATOM 706 O O . VAL A 1 102 ? 6.709 -9.685 -6.535 1.00 93.19 102 VAL A O 1
ATOM 709 N N . ARG A 1 103 ? 4.654 -9.288 -7.342 1.00 92.00 103 ARG A N 1
ATOM 710 C CA . ARG A 1 103 ? 4.706 -10.233 -8.451 1.00 92.00 103 ARG A CA 1
ATOM 711 C C . ARG A 1 103 ? 4.731 -9.478 -9.768 1.00 92.00 103 ARG A C 1
ATOM 713 O O . ARG A 1 103 ? 3.889 -8.618 -10.020 1.00 92.00 103 ARG A O 1
ATOM 720 N N . ASN A 1 104 ? 5.675 -9.858 -10.617 1.00 93.31 104 ASN A N 1
ATOM 721 C CA . ASN A 1 104 ? 5.716 -9.442 -12.003 1.00 93.31 104 ASN A CA 1
ATOM 722 C C . ASN A 1 104 ? 4.846 -10.394 -12.834 1.00 93.31 104 ASN A C 1
ATOM 724 O O . ASN A 1 104 ? 5.170 -11.572 -12.976 1.00 93.31 104 ASN A O 1
ATOM 728 N N . ALA A 1 105 ? 3.728 -9.899 -13.357 1.00 89.50 105 ALA A N 1
ATOM 729 C CA . ALA A 1 105 ? 2.822 -10.673 -14.200 1.00 89.50 105 ALA A CA 1
ATOM 730 C C . ALA A 1 105 ? 3.248 -10.687 -15.681 1.00 89.50 105 ALA A C 1
ATOM 732 O O . ALA A 1 105 ? 2.671 -11.428 -16.473 1.00 89.50 105 ALA A O 1
ATOM 733 N N . LEU A 1 106 ? 4.265 -9.908 -16.067 1.00 89.69 106 LEU A N 1
ATOM 734 C CA . LEU A 1 106 ? 4.766 -9.863 -17.440 1.00 89.69 106 LEU A CA 1
ATOM 735 C C . LEU A 1 106 ? 5.529 -11.145 -17.780 1.00 89.69 106 LEU A C 1
ATOM 737 O O . LEU A 1 106 ? 6.407 -11.576 -17.036 1.00 89.69 106 LEU A O 1
ATOM 741 N N . GLU A 1 107 ? 5.253 -11.714 -18.952 1.00 90.44 107 GLU A N 1
ATOM 742 C CA . GLU A 1 107 ? 5.895 -12.955 -19.412 1.00 90.44 107 GLU A CA 1
ATOM 743 C C . GLU A 1 107 ? 7.281 -12.746 -20.033 1.00 90.44 107 GLU A C 1
ATOM 745 O O . GLU A 1 107 ? 8.092 -13.669 -20.089 1.00 90.44 107 GLU A O 1
ATOM 750 N N . ARG A 1 108 ? 7.553 -11.546 -20.554 1.00 89.75 108 ARG A N 1
ATOM 751 C CA . ARG A 1 108 ? 8.763 -11.256 -21.347 1.00 89.75 108 ARG A CA 1
ATOM 752 C C . ARG A 1 108 ? 9.552 -10.055 -20.861 1.00 89.75 108 ARG A C 1
ATOM 754 O O . ARG A 1 108 ? 10.550 -9.707 -21.481 1.00 89.75 108 ARG A O 1
ATOM 761 N N . ALA A 1 109 ? 9.124 -9.441 -19.767 1.00 92.69 109 ALA A N 1
ATOM 762 C CA . ALA A 1 109 ? 9.762 -8.259 -19.227 1.00 92.69 109 ALA A CA 1
ATOM 763 C C . ALA A 1 109 ? 10.034 -8.448 -17.737 1.00 92.69 109 ALA A C 1
ATOM 765 O O . ALA A 1 109 ? 9.302 -9.157 -17.050 1.00 92.69 109 ALA A O 1
ATOM 766 N N . GLN A 1 110 ? 11.096 -7.828 -17.249 1.00 94.81 110 GLN A N 1
ATOM 767 C CA . GLN A 1 110 ? 11.487 -7.814 -15.845 1.00 94.81 110 GLN A CA 1
ATOM 768 C C . GLN A 1 110 ? 11.244 -6.428 -15.246 1.00 94.81 110 GLN A C 1
ATOM 770 O O . GLN A 1 110 ? 11.346 -5.423 -15.951 1.00 94.81 110 GLN A O 1
ATOM 775 N N . LEU A 1 111 ? 10.958 -6.387 -13.946 1.00 93.94 111 LEU A N 1
ATOM 776 C CA . LEU A 1 111 ? 10.852 -5.142 -13.191 1.00 93.94 111 LEU A CA 1
ATOM 777 C C . LEU A 1 111 ? 12.231 -4.759 -12.660 1.00 93.94 111 LEU A C 1
ATOM 779 O O . LEU A 1 111 ? 12.900 -5.563 -12.008 1.00 93.94 111 LEU A O 1
ATOM 783 N N . LEU A 1 112 ? 12.646 -3.533 -12.943 1.00 94.88 112 LEU A N 1
ATOM 784 C CA . LEU A 1 112 ? 13.925 -2.950 -12.565 1.00 94.88 112 LEU A CA 1
ATOM 785 C C . LEU A 1 112 ? 13.729 -1.795 -11.582 1.00 94.88 112 LEU A C 1
ATOM 787 O O . LEU A 1 112 ? 12.614 -1.319 -11.357 1.00 94.88 112 LEU A O 1
ATOM 791 N N . THR A 1 113 ? 14.844 -1.329 -11.020 1.00 95.38 113 THR A N 1
ATOM 792 C CA . THR A 1 113 ? 14.876 -0.074 -10.267 1.00 95.38 113 THR A CA 1
ATOM 793 C C . THR A 1 113 ? 14.331 1.062 -11.136 1.00 95.38 113 THR A C 1
ATOM 795 O O . THR A 1 113 ? 14.809 1.195 -12.263 1.00 95.38 113 THR A O 1
ATOM 798 N N . PRO A 1 114 ? 13.365 1.862 -10.649 1.00 92.50 114 PRO A N 1
ATOM 799 C CA . PRO A 1 114 ? 12.859 3.002 -11.397 1.00 92.50 114 PRO A CA 1
ATOM 800 C C . PRO A 1 114 ? 13.965 4.037 -11.625 1.00 92.50 114 PRO A C 1
ATOM 802 O O . PRO A 1 114 ? 14.777 4.292 -10.734 1.00 92.50 114 PRO A O 1
ATOM 805 N N . THR A 1 115 ? 13.977 4.637 -12.812 1.00 89.75 115 THR A N 1
ATOM 806 C CA . THR A 1 115 ? 14.864 5.755 -13.171 1.00 89.75 115 THR A CA 1
ATOM 807 C C . THR A 1 115 ? 14.170 7.110 -13.108 1.00 89.75 115 THR A C 1
ATOM 809 O O . THR A 1 115 ? 14.853 8.133 -13.044 1.00 89.75 115 THR A O 1
ATOM 812 N N . PHE A 1 116 ? 12.833 7.135 -13.094 1.00 82.31 116 PHE A N 1
ATOM 813 C CA . PHE A 1 116 ? 12.064 8.357 -12.897 1.00 82.31 116 PHE A CA 1
ATOM 814 C C . PHE A 1 116 ? 10.780 8.135 -12.066 1.00 82.31 116 PHE A C 1
ATOM 816 O O . PHE A 1 116 ? 9.963 7.282 -12.427 1.00 82.31 116 PHE A O 1
ATOM 823 N N . PRO A 1 117 ? 10.555 8.925 -10.995 1.00 79.94 117 PRO A N 1
ATOM 824 C CA . PRO A 1 117 ? 11.543 9.807 -10.366 1.00 79.94 117 PRO A CA 1
ATOM 825 C C . PRO A 1 117 ? 12.750 9.019 -9.836 1.00 79.94 117 PRO A C 1
ATOM 827 O O . PRO A 1 117 ? 12.743 7.787 -9.845 1.00 79.94 117 PRO A O 1
ATOM 830 N N . GLU A 1 118 ? 13.789 9.734 -9.394 1.00 87.19 118 GLU A N 1
ATOM 831 C CA . GLU A 1 118 ? 14.944 9.111 -8.738 1.00 87.19 118 GLU A CA 1
ATOM 832 C C . GLU A 1 118 ? 14.457 8.155 -7.628 1.00 87.19 118 GLU A C 1
ATOM 834 O O . GLU A 1 118 ? 13.441 8.420 -6.991 1.00 87.19 118 GLU A O 1
ATOM 839 N N . PRO A 1 119 ? 15.075 6.990 -7.409 1.00 89.75 119 PRO A N 1
ATOM 840 C CA . PRO A 1 119 ? 14.639 6.105 -6.339 1.00 89.75 119 PRO A CA 1
ATOM 841 C C . PRO A 1 119 ? 14.983 6.692 -4.955 1.00 89.75 119 PRO A C 1
ATOM 843 O O . PRO A 1 119 ? 16.033 7.315 -4.800 1.00 89.75 119 PRO A O 1
ATOM 846 N N . PRO A 1 120 ? 14.168 6.439 -3.909 1.00 89.00 120 PRO A N 1
ATOM 847 C CA . PRO A 1 120 ? 14.437 6.936 -2.559 1.00 89.00 120 PRO A CA 1
ATOM 848 C C . PRO A 1 120 ? 15.799 6.517 -1.996 1.00 89.00 120 PRO A C 1
ATOM 850 O O . PRO A 1 120 ? 16.482 7.333 -1.379 1.00 89.00 120 PRO A O 1
ATOM 853 N N . SER A 1 121 ? 16.188 5.245 -2.175 1.00 90.94 121 SER A N 1
ATOM 854 C CA . SER A 1 121 ? 17.543 4.779 -1.867 1.00 90.94 121 SER A CA 1
ATOM 855 C C . SER A 1 121 ? 17.869 3.396 -2.440 1.00 90.94 121 SER A C 1
ATOM 857 O O . SER A 1 121 ? 17.133 2.426 -2.267 1.00 90.94 121 SER A O 1
ATOM 859 N N . GLY A 1 122 ? 19.060 3.275 -3.028 1.00 90.19 122 GLY A N 1
ATOM 860 C CA . GLY A 1 122 ? 19.596 2.004 -3.512 1.00 90.19 122 GLY A CA 1
ATOM 861 C C . GLY A 1 122 ? 18.895 1.467 -4.763 1.00 90.19 122 GLY A C 1
ATOM 862 O O . GLY A 1 122 ? 18.150 2.159 -5.453 1.00 90.19 122 GLY A O 1
ATOM 863 N N . SER A 1 123 ? 19.176 0.207 -5.086 1.00 93.50 123 SER A N 1
ATOM 864 C CA . SER A 1 123 ? 18.526 -0.510 -6.186 1.00 93.50 123 SER A CA 1
ATOM 865 C C . SER A 1 123 ? 17.382 -1.365 -5.651 1.00 93.50 123 SER A C 1
ATOM 867 O O . SER A 1 123 ? 17.528 -1.995 -4.598 1.00 93.50 123 SER A O 1
ATOM 869 N N . GLY A 1 124 ? 16.252 -1.376 -6.352 1.00 94.69 124 GLY A N 1
ATOM 870 C CA . GLY A 1 124 ? 15.062 -2.109 -5.939 1.00 94.69 124 GLY A CA 1
ATOM 871 C C . GLY A 1 124 ? 13.780 -1.631 -6.613 1.00 94.69 124 GLY A C 1
ATOM 872 O O . GLY A 1 124 ? 13.739 -0.563 -7.212 1.00 94.69 124 GLY A O 1
ATOM 873 N N . VAL A 1 125 ? 12.723 -2.425 -6.474 1.00 94.62 125 VAL A N 1
ATOM 874 C CA . VAL A 1 125 ? 11.343 -2.021 -6.767 1.00 94.62 125 VAL A CA 1
ATOM 875 C C . VAL A 1 125 ? 10.752 -1.394 -5.507 1.00 94.62 125 VAL A C 1
ATOM 877 O O . VAL A 1 125 ? 10.943 -1.919 -4.408 1.00 94.62 125 VAL A O 1
ATOM 880 N N . TYR A 1 126 ? 10.031 -0.284 -5.639 1.00 94.81 126 TYR A N 1
ATOM 881 C CA . TYR A 1 126 ? 9.521 0.467 -4.490 1.00 94.81 126 TYR A CA 1
ATOM 882 C C . TYR A 1 126 ? 8.007 0.383 -4.404 1.00 94.81 126 TYR A C 1
ATOM 884 O O . TYR A 1 126 ? 7.311 0.566 -5.394 1.00 94.81 126 TYR A O 1
ATOM 892 N N . LEU A 1 127 ? 7.493 0.141 -3.206 1.00 93.88 127 LEU A N 1
ATOM 893 C CA . LEU A 1 127 ? 6.070 0.177 -2.898 1.00 93.88 127 LEU A CA 1
ATOM 894 C C . LEU A 1 127 ? 5.792 1.373 -1.994 1.00 93.88 127 LEU A C 1
ATOM 896 O O . LEU A 1 127 ? 6.416 1.492 -0.945 1.00 93.88 127 LEU A O 1
ATOM 900 N N . PHE A 1 128 ? 4.845 2.223 -2.368 1.00 92.94 128 PHE A N 1
ATOM 901 C CA . PHE A 1 128 ? 4.449 3.422 -1.636 1.00 92.94 128 PHE A CA 1
ATOM 902 C C . PHE A 1 128 ? 3.067 3.241 -1.010 1.00 92.94 128 PHE A C 1
ATOM 904 O O . PHE A 1 128 ? 2.138 2.786 -1.676 1.00 92.94 128 PHE A O 1
ATOM 911 N N . SER A 1 129 ? 2.911 3.637 0.254 1.00 93.38 129 SER A N 1
ATOM 912 C CA . SER A 1 129 ? 1.619 3.679 0.946 1.00 93.38 129 SER A CA 1
ATOM 913 C C . SER A 1 129 ? 0.963 5.043 0.756 1.00 93.38 129 SER A C 1
ATOM 915 O O . SER A 1 129 ? 1.188 5.947 1.559 1.00 93.38 129 SER A O 1
ATOM 917 N N . LEU A 1 130 ? 0.143 5.190 -0.288 1.00 88.88 130 LEU A N 1
ATOM 918 C CA . LEU A 1 130 ? -0.521 6.460 -0.602 1.00 88.88 130 LEU A CA 1
ATOM 919 C C . LEU A 1 130 ? -1.603 6.822 0.411 1.00 88.88 130 LEU A C 1
ATOM 921 O O . LEU A 1 130 ? -1.747 7.977 0.797 1.00 88.88 130 LEU A O 1
ATOM 925 N N . GLN A 1 131 ? -2.401 5.833 0.808 1.00 89.56 131 GLN A N 1
ATOM 926 C CA . GLN A 1 131 ? -3.525 6.043 1.707 1.00 89.56 131 GLN A CA 1
ATOM 927 C C . GLN A 1 131 ? -3.857 4.751 2.451 1.00 89.56 131 GLN A C 1
ATOM 929 O O . GLN A 1 131 ? -3.858 3.669 1.869 1.00 89.56 131 GLN A O 1
ATOM 934 N N . ALA A 1 132 ? -4.171 4.876 3.736 1.00 90.38 132 ALA A N 1
ATOM 935 C CA . ALA A 1 132 ? -4.639 3.785 4.574 1.00 90.38 132 ALA A CA 1
ATOM 936 C C . ALA A 1 132 ? -5.832 4.292 5.381 1.00 90.38 132 ALA A C 1
ATOM 938 O O . ALA A 1 132 ? -5.721 5.299 6.077 1.00 90.38 132 ALA A O 1
ATOM 939 N N . VAL A 1 133 ? -6.992 3.659 5.219 1.00 90.81 133 VAL A N 1
ATOM 940 C CA . VAL A 1 133 ? -8.257 4.149 5.788 1.00 90.81 133 VAL A CA 1
ATOM 941 C C . VAL A 1 133 ? -9.044 2.998 6.394 1.00 90.81 133 VAL A C 1
ATOM 943 O O . VAL A 1 133 ? -8.991 1.869 5.900 1.00 90.81 133 VAL A O 1
ATOM 946 N N . ALA A 1 134 ? -9.779 3.272 7.470 1.00 88.75 134 ALA A N 1
ATOM 947 C CA . ALA A 1 134 ? -10.763 2.330 7.978 1.00 88.75 134 ALA A CA 1
ATOM 948 C C . ALA A 1 134 ? -11.938 2.261 6.995 1.00 88.75 134 ALA A C 1
ATOM 950 O O . ALA A 1 134 ? -12.409 3.288 6.507 1.00 88.75 134 ALA A O 1
ATOM 951 N N . VAL A 1 135 ? -12.408 1.052 6.690 1.00 83.25 135 VAL A N 1
ATOM 952 C CA . VAL A 1 135 ? -13.674 0.887 5.971 1.00 83.25 135 VAL A CA 1
ATOM 953 C C . VAL A 1 135 ? -14.775 0.939 7.012 1.00 83.25 135 VAL A C 1
ATOM 955 O O . VAL A 1 135 ? -14.899 0.030 7.835 1.00 83.25 135 VAL A O 1
ATOM 958 N N . GLU A 1 136 ? -15.532 2.028 6.996 1.00 81.12 136 GLU A N 1
ATOM 959 C CA . GLU A 1 136 ? -16.584 2.248 7.974 1.00 81.12 136 GLU A CA 1
ATOM 960 C C . GLU A 1 136 ? -17.787 1.338 7.705 1.00 81.12 136 GLU A C 1
ATOM 962 O O . GLU A 1 136 ? -18.164 1.107 6.552 1.00 81.12 136 GLU A O 1
ATOM 967 N N . SER A 1 137 ? -18.390 0.810 8.772 1.00 72.88 137 SER A N 1
ATOM 968 C CA . SER A 1 137 ? -19.670 0.107 8.693 1.00 72.88 137 SER A CA 1
ATOM 969 C C . SER A 1 137 ? -20.676 0.814 9.592 1.00 72.88 137 SER A C 1
ATOM 971 O O . SER A 1 137 ? -20.352 1.083 10.756 1.00 72.88 137 SER A O 1
ATOM 973 N N . PRO A 1 138 ? -21.891 1.112 9.096 1.00 67.88 138 PRO A N 1
ATOM 974 C CA . PRO A 1 138 ? -22.954 1.547 9.981 1.00 67.88 138 PRO A CA 1
ATOM 975 C C . PRO A 1 138 ? -23.206 0.427 10.993 1.00 67.88 138 PRO A C 1
ATOM 977 O O . PRO A 1 138 ? -23.241 -0.749 10.633 1.00 67.88 138 PRO A O 1
ATOM 980 N N . GLY A 1 139 ? -23.310 0.792 12.268 1.00 67.12 139 GLY A N 1
ATOM 981 C CA . GLY A 1 139 ? -23.812 -0.127 13.280 1.00 67.12 139 GLY A CA 1
ATOM 982 C C . GLY A 1 139 ? -25.289 -0.416 13.030 1.00 67.12 139 GLY A C 1
ATOM 983 O O . GLY A 1 139 ? -25.970 0.327 12.319 1.00 67.12 139 GLY A O 1
ATOM 984 N N . GLY A 1 140 ? -25.796 -1.480 13.632 1.00 73.31 140 GLY A N 1
ATOM 985 C CA . GLY A 1 140 ? -27.172 -1.910 13.443 1.00 73.31 140 GLY A CA 1
ATOM 986 C C . GLY A 1 140 ? -27.706 -2.601 14.680 1.00 73.31 140 GLY A C 1
ATOM 987 O O . GLY A 1 140 ? -26.971 -3.256 15.411 1.00 73.31 140 GLY A O 1
ATOM 988 N N . VAL A 1 141 ? -29.004 -2.466 14.919 1.00 76.75 141 VAL A N 1
ATOM 989 C CA . VAL A 1 141 ? -29.713 -3.320 15.869 1.00 76.75 141 VAL A CA 1
ATOM 990 C C . VAL A 1 141 ? -30.729 -4.104 15.063 1.00 76.75 141 VAL A C 1
ATOM 992 O O . VAL A 1 141 ? -31.576 -3.513 14.397 1.00 76.75 141 VAL A O 1
ATOM 995 N N . SER A 1 142 ? -30.633 -5.428 15.095 1.00 81.06 142 SER A N 1
ATOM 996 C CA . SER A 1 142 ? -31.627 -6.308 14.489 1.00 81.06 142 SER A CA 1
ATOM 997 C C . SER A 1 142 ? -32.219 -7.233 15.543 1.00 81.06 142 SER A C 1
ATOM 999 O O . SER A 1 142 ? -31.564 -7.600 16.518 1.00 81.06 142 SER A O 1
ATOM 1001 N N . VAL A 1 143 ? -33.495 -7.573 15.372 1.00 79.50 143 VAL A N 1
ATOM 1002 C CA . VAL A 1 143 ? -34.216 -8.473 16.273 1.00 79.50 143 VAL A CA 1
ATOM 1003 C C . VAL A 1 143 ? -34.555 -9.739 15.498 1.00 79.50 143 VAL A C 1
ATOM 1005 O O . VAL A 1 143 ? -35.229 -9.680 14.472 1.00 79.50 143 VAL A O 1
ATOM 1008 N N . ALA A 1 144 ? -34.075 -10.880 15.983 1.00 75.44 144 ALA A N 1
ATOM 1009 C CA . ALA A 1 144 ? -34.318 -12.198 15.412 1.00 75.44 144 ALA A CA 1
ATOM 1010 C C . ALA A 1 144 ? -34.956 -13.098 16.480 1.00 75.44 144 ALA A C 1
ATOM 1012 O O . ALA A 1 144 ? -34.270 -13.681 17.327 1.00 75.44 144 ALA A O 1
ATOM 1013 N N . GLY A 1 145 ? -36.290 -13.173 16.470 1.00 83.25 145 GLY A N 1
ATOM 1014 C CA . GLY A 1 145 ? -37.062 -13.863 17.507 1.00 83.25 145 GLY A CA 1
ATOM 1015 C C . GLY A 1 145 ? -36.885 -13.186 18.868 1.00 83.25 145 GLY A C 1
ATOM 1016 O O . GLY A 1 145 ? -37.126 -11.990 18.998 1.00 83.25 145 GLY A O 1
ATOM 1017 N N . ASN A 1 146 ? -36.404 -13.936 19.862 1.00 84.75 146 ASN A N 1
ATOM 1018 C CA . ASN A 1 146 ? -36.096 -13.417 21.203 1.00 84.75 146 ASN A CA 1
ATOM 1019 C C . ASN A 1 146 ? -34.655 -12.881 21.329 1.00 84.75 146 ASN A C 1
ATOM 1021 O O . ASN A 1 146 ? -34.174 -12.659 22.439 1.00 84.75 146 ASN A O 1
ATOM 1025 N N . THR A 1 147 ? -33.952 -12.695 20.211 1.00 66.06 147 THR A N 1
ATOM 1026 C CA . THR A 1 147 ? -32.542 -12.286 20.190 1.00 66.06 147 THR A CA 1
ATOM 1027 C C . THR A 1 147 ? -32.416 -10.866 19.659 1.00 66.06 147 THR A C 1
ATOM 1029 O O . THR A 1 147 ? -32.901 -10.575 18.568 1.00 66.06 147 THR A O 1
ATOM 1032 N N . VAL A 1 148 ? -31.736 -9.995 20.404 1.00 80.88 148 VAL A N 1
ATOM 1033 C CA . VAL A 1 148 ? -31.336 -8.661 19.937 1.00 80.88 148 VAL A CA 1
ATOM 1034 C C . VAL A 1 148 ? -29.865 -8.728 19.544 1.00 80.88 148 VAL A C 1
ATOM 1036 O O . VAL A 1 148 ? -29.001 -8.947 20.391 1.00 80.88 148 VAL A O 1
ATOM 1039 N N . VAL A 1 149 ? -29.584 -8.566 18.256 1.00 77.69 149 VAL A N 1
ATOM 1040 C CA . VAL A 1 149 ? -28.226 -8.493 17.716 1.00 77.69 149 VAL A CA 1
ATOM 1041 C C . VAL A 1 149 ? -27.854 -7.024 17.592 1.00 77.69 149 VAL A C 1
ATOM 1043 O O . VAL A 1 149 ? -28.487 -6.282 16.843 1.00 77.69 149 VAL A O 1
ATOM 1046 N N . VAL A 1 150 ? -26.828 -6.610 18.334 1.00 75.88 150 VAL A N 1
ATOM 1047 C CA . VAL A 1 150 ? -26.258 -5.261 18.261 1.00 75.88 150 VAL A CA 1
ATOM 1048 C C . VAL A 1 150 ? -24.926 -5.340 17.523 1.00 75.88 150 VAL A C 1
ATOM 1050 O O . VAL A 1 150 ? -23.939 -5.859 18.043 1.00 75.88 150 VAL A O 1
ATOM 1053 N N . GLU A 1 151 ? -24.899 -4.818 16.305 1.00 72.75 151 GLU A N 1
ATOM 1054 C CA . GLU A 1 151 ? -23.695 -4.615 15.513 1.00 72.75 151 GLU A CA 1
ATOM 1055 C C . GLU A 1 151 ? -23.115 -3.239 15.836 1.00 72.75 151 GLU A C 1
ATOM 1057 O O . GLU A 1 151 ? -23.717 -2.200 15.557 1.00 72.75 151 GLU A O 1
ATOM 1062 N N . SER A 1 152 ? -21.931 -3.216 16.446 1.00 69.69 152 SER A N 1
ATOM 1063 C CA . SER A 1 152 ? -21.223 -1.961 16.693 1.00 69.69 152 SER A CA 1
ATOM 1064 C C . SER A 1 152 ? -20.694 -1.379 15.377 1.00 69.69 152 SER A C 1
ATOM 1066 O O . SER A 1 152 ? -20.137 -2.133 14.573 1.00 69.69 152 SER A O 1
ATOM 1068 N N . PRO A 1 153 ? -20.795 -0.054 15.160 1.00 71.81 153 PRO A N 1
ATOM 1069 C CA . PRO A 1 153 ? -20.170 0.576 14.004 1.00 71.81 153 PRO A CA 1
ATOM 1070 C C . PRO A 1 153 ? -18.655 0.363 14.050 1.00 71.81 153 PRO A C 1
ATOM 1072 O O . PRO A 1 153 ? -18.037 0.469 15.115 1.00 71.81 153 PRO A O 1
ATOM 1075 N N . SER A 1 154 ? -18.036 0.083 12.904 1.00 74.38 154 SER A N 1
ATOM 1076 C CA . SER A 1 154 ? -16.578 0.114 12.799 1.00 74.38 154 SER A CA 1
ATOM 1077 C C . SER A 1 154 ? -16.145 1.468 12.260 1.00 74.38 154 SER A C 1
ATOM 1079 O O . SER A 1 154 ? -16.458 1.792 11.122 1.00 74.38 154 SER A O 1
ATOM 1081 N N . ALA A 1 155 ? -15.419 2.240 13.060 1.00 78.50 155 ALA A N 1
ATOM 1082 C CA . ALA A 1 155 ? -14.804 3.507 12.670 1.00 78.50 155 ALA A CA 1
ATOM 1083 C C . ALA A 1 155 ? -13.437 3.642 13.350 1.00 78.50 155 ALA A C 1
ATOM 1085 O O . ALA A 1 155 ? -13.161 2.942 14.331 1.00 78.50 155 ALA A O 1
ATOM 1086 N N . GLY A 1 156 ? -12.585 4.523 12.830 1.00 85.06 156 GLY A N 1
ATOM 1087 C CA . GLY A 1 156 ? -11.309 4.855 13.454 1.00 85.06 156 GLY A CA 1
ATOM 1088 C C . GLY A 1 156 ? -10.225 5.254 12.463 1.00 85.06 156 GLY A C 1
ATOM 1089 O O . GLY A 1 156 ? -10.430 5.306 11.252 1.00 85.06 156 GLY A O 1
ATOM 1090 N N . HIS A 1 157 ? -9.044 5.518 13.000 1.00 90.50 157 HIS A N 1
ATOM 1091 C CA . HIS A 1 157 ? -7.875 5.926 12.245 1.00 90.50 157 HIS A CA 1
ATOM 1092 C C . HIS A 1 157 ? -6.961 4.741 11.948 1.00 90.50 157 HIS A C 1
ATOM 1094 O O . HIS A 1 157 ? -6.793 3.826 12.758 1.00 90.50 157 HIS A O 1
ATOM 1100 N N . VAL A 1 158 ? -6.334 4.809 10.777 1.00 92.19 158 VAL A N 1
ATOM 1101 C CA . VAL A 1 158 ? -5.303 3.886 10.312 1.00 92.19 158 VAL A CA 1
ATOM 1102 C C . VAL A 1 158 ? -4.098 4.731 9.929 1.00 92.19 158 VAL A C 1
ATOM 1104 O O . VAL A 1 158 ? -4.213 5.630 9.099 1.00 92.19 158 VAL A O 1
ATOM 1107 N N . VAL A 1 159 ? -2.946 4.466 10.538 1.00 92.56 159 VAL A N 1
ATOM 1108 C CA . VAL A 1 159 ? -1.715 5.229 10.298 1.00 92.56 159 VAL A CA 1
ATOM 1109 C C . VAL A 1 159 ? -0.586 4.264 9.936 1.00 92.56 159 VAL A C 1
ATOM 1111 O O . VAL A 1 159 ? -0.461 3.228 10.588 1.00 92.56 159 VAL A O 1
ATOM 1114 N N . PRO A 1 160 ? 0.247 4.552 8.918 1.00 93.81 160 PRO A N 1
ATOM 1115 C CA . PRO A 1 160 ? 1.425 3.740 8.624 1.00 93.81 160 PRO A CA 1
ATOM 1116 C C . PRO A 1 160 ? 2.353 3.607 9.839 1.00 93.81 160 PRO A C 1
ATOM 1118 O O . PRO A 1 160 ? 2.793 4.602 10.416 1.00 93.81 160 PRO A O 1
ATOM 1121 N N . GLY A 1 161 ? 2.665 2.367 10.205 1.00 94.44 161 GLY A N 1
ATOM 1122 C CA . GLY A 1 161 ? 3.551 2.021 11.311 1.00 94.44 161 GLY A CA 1
ATOM 1123 C C . GLY A 1 161 ? 5.042 2.157 10.961 1.00 94.44 161 GLY A C 1
ATOM 1124 O O . GLY A 1 161 ? 5.400 2.591 9.861 1.00 94.44 161 GLY A O 1
ATOM 1125 N N . PRO A 1 162 ? 5.940 1.804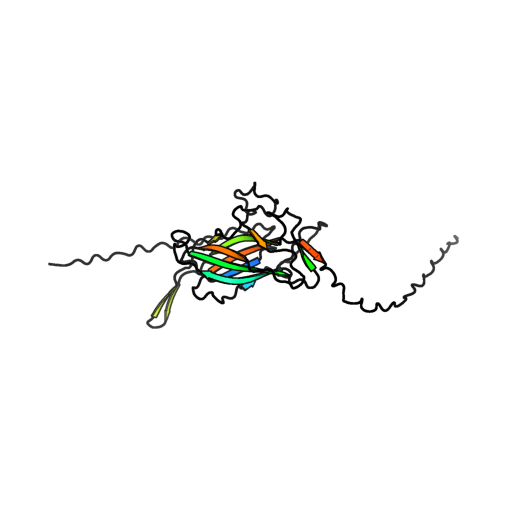 11.894 1.00 95.44 162 PRO A N 1
ATOM 1126 C CA . PRO A 1 162 ? 7.387 1.981 11.764 1.00 95.44 162 PRO A CA 1
ATOM 1127 C C . PRO A 1 162 ? 8.083 0.931 10.891 1.00 95.44 162 PRO A C 1
ATOM 1129 O O . PRO A 1 162 ? 9.267 1.080 10.630 1.00 95.44 162 PRO A O 1
ATOM 1132 N N . ASP A 1 163 ? 7.387 -0.117 10.435 1.00 96.69 163 ASP A N 1
ATOM 1133 C CA . ASP A 1 163 ? 7.987 -1.102 9.516 1.00 96.69 163 ASP A CA 1
ATOM 1134 C C . ASP A 1 163 ? 8.088 -0.578 8.075 1.00 96.69 163 ASP A C 1
ATOM 1136 O O . ASP A 1 163 ? 8.695 -1.211 7.208 1.00 96.69 163 ASP A O 1
ATOM 1140 N N . TRP A 1 164 ? 7.492 0.581 7.805 1.00 96.25 164 TRP A N 1
ATOM 1141 C CA . TRP A 1 164 ? 7.789 1.377 6.624 1.00 96.25 164 TRP A CA 1
ATOM 1142 C C . TRP A 1 164 ? 9.108 2.130 6.787 1.00 96.25 164 TRP A C 1
ATOM 1144 O O . TRP A 1 164 ? 9.533 2.404 7.907 1.00 96.25 164 TRP A O 1
ATOM 1154 N N . GLU A 1 165 ? 9.720 2.544 5.678 1.00 94.50 165 GLU A N 1
ATOM 1155 C CA . GLU A 1 165 ? 10.904 3.395 5.766 1.00 94.50 165 GLU A CA 1
ATOM 1156 C C . GLU A 1 165 ? 10.574 4.725 6.477 1.00 94.50 165 GLU A C 1
ATOM 1158 O O . GLU A 1 165 ? 9.492 5.297 6.271 1.00 94.50 165 GLU A O 1
ATOM 1163 N N . PRO A 1 166 ? 11.471 5.211 7.356 1.00 86.69 166 PRO A N 1
ATOM 1164 C CA . PRO A 1 166 ? 11.135 6.233 8.347 1.00 86.69 166 PRO A CA 1
ATOM 1165 C C . PRO A 1 166 ? 10.869 7.611 7.735 1.00 86.69 166 PRO A C 1
ATOM 1167 O O . PRO A 1 166 ? 10.100 8.392 8.298 1.00 86.69 166 PRO A O 1
ATOM 1170 N N . VAL A 1 167 ? 11.487 7.905 6.588 1.00 90.69 167 VAL A N 1
ATOM 1171 C CA . VAL A 1 167 ? 11.395 9.200 5.908 1.00 90.69 167 VAL A CA 1
ATOM 1172 C C . VAL A 1 167 ? 10.420 9.084 4.731 1.00 90.69 167 VAL A C 1
ATOM 1174 O O . VAL A 1 167 ? 10.704 8.337 3.787 1.00 90.69 167 VAL A O 1
ATOM 1177 N N . PRO A 1 168 ? 9.276 9.798 4.763 1.00 91.00 168 PRO A N 1
ATOM 1178 C CA . PRO A 1 168 ? 8.374 9.878 3.622 1.00 91.00 168 PRO A CA 1
ATOM 1179 C C . PRO A 1 168 ? 9.084 10.419 2.381 1.00 91.00 168 PRO A C 1
ATOM 1181 O O . PRO A 1 168 ? 10.007 11.227 2.474 1.00 91.00 168 PRO A O 1
ATOM 1184 N N . TYR A 1 169 ? 8.626 9.975 1.219 1.00 90.94 169 TYR A N 1
ATOM 1185 C CA . TYR A 1 169 ? 9.207 10.321 -0.067 1.00 90.94 169 TYR A CA 1
ATOM 1186 C C . TYR A 1 169 ? 8.154 10.945 -0.977 1.00 90.94 169 TYR A C 1
ATOM 1188 O O . TYR A 1 169 ? 7.054 10.397 -1.101 1.00 90.94 169 TYR A O 1
ATOM 1196 N N . ASP A 1 170 ? 8.489 12.067 -1.617 1.00 89.44 170 ASP A N 1
ATOM 1197 C CA . ASP A 1 170 ? 7.671 12.642 -2.679 1.00 89.44 170 ASP A CA 1
ATOM 1198 C C . ASP A 1 170 ? 7.903 11.841 -3.962 1.00 89.44 170 ASP A C 1
ATOM 1200 O O . ASP A 1 170 ? 8.864 12.068 -4.698 1.00 89.44 170 ASP A O 1
ATOM 1204 N N . TYR A 1 171 ? 7.013 10.886 -4.223 1.00 83.12 171 TYR A N 1
ATOM 1205 C CA . TYR A 1 171 ? 7.124 9.968 -5.357 1.00 83.12 171 TYR A CA 1
ATOM 1206 C C . TYR A 1 171 ? 6.779 10.614 -6.705 1.00 83.12 171 TYR A C 1
ATOM 1208 O O . TYR A 1 171 ? 6.858 9.931 -7.719 1.00 83.12 171 TYR A O 1
ATOM 1216 N N . LEU A 1 172 ? 6.367 11.889 -6.750 1.00 82.81 172 LEU A N 1
ATOM 1217 C CA . LEU A 1 172 ? 6.240 12.634 -8.009 1.00 82.81 172 LEU A CA 1
ATOM 1218 C C . LEU A 1 172 ? 7.455 13.523 -8.269 1.00 82.81 172 LEU A C 1
ATOM 1220 O O . LEU A 1 172 ? 7.818 13.733 -9.422 1.00 82.81 172 LEU A O 1
ATOM 1224 N N . ARG A 1 173 ? 8.071 14.064 -7.212 1.00 83.38 173 ARG A N 1
ATOM 1225 C CA . ARG A 1 173 ? 9.223 14.973 -7.330 1.00 83.38 173 ARG A CA 1
ATOM 1226 C C . ARG A 1 173 ? 10.576 14.294 -7.189 1.00 83.38 173 ARG A C 1
ATOM 1228 O O . ARG A 1 173 ? 11.578 14.897 -7.550 1.00 83.38 173 ARG A O 1
ATOM 1235 N N . GLY A 1 174 ? 10.616 13.086 -6.647 1.00 85.00 174 GLY A N 1
ATOM 1236 C CA . GLY A 1 174 ? 11.858 12.358 -6.456 1.00 85.00 174 GLY A CA 1
ATOM 1237 C C . GLY A 1 174 ? 12.710 12.880 -5.295 1.00 85.00 174 GLY A C 1
ATOM 1238 O O . GLY A 1 174 ? 13.926 12.974 -5.412 1.00 85.00 174 GLY A O 1
ATOM 1239 N N . THR A 1 175 ? 12.103 13.267 -4.170 1.00 83.19 175 THR A N 1
ATOM 1240 C CA . THR A 1 175 ? 12.855 13.857 -3.048 1.00 83.19 175 THR A CA 1
ATOM 1241 C C . THR A 1 175 ? 12.193 13.612 -1.691 1.00 83.19 175 THR A C 1
ATOM 1243 O O . THR A 1 175 ? 10.975 13.486 -1.589 1.00 83.19 175 THR A O 1
ATOM 1246 N N . THR A 1 176 ? 12.990 13.574 -0.622 1.00 81.56 176 THR A N 1
ATOM 1247 C CA . THR A 1 176 ? 12.524 13.503 0.775 1.00 81.56 176 THR A CA 1
ATOM 1248 C C . THR A 1 176 ? 12.323 14.881 1.415 1.00 81.56 176 THR A C 1
ATOM 1250 O O . THR A 1 176 ? 11.608 15.006 2.407 1.00 81.56 176 THR A O 1
ATOM 1253 N N . THR A 1 177 ? 12.925 15.940 0.864 1.00 77.88 177 THR A N 1
ATOM 1254 C CA . THR A 1 177 ? 13.011 17.265 1.506 1.00 77.88 177 THR A CA 1
ATOM 1255 C C . THR A 1 177 ? 11.721 18.079 1.413 1.00 77.88 177 THR A C 1
ATOM 1257 O O . THR A 1 177 ? 11.550 19.051 2.142 1.00 77.88 177 THR A O 1
ATOM 1260 N N . THR A 1 178 ? 10.810 17.707 0.509 1.00 74.31 178 THR A N 1
ATOM 1261 C CA . THR A 1 178 ? 9.578 18.465 0.218 1.00 74.31 178 THR A CA 1
ATOM 1262 C C . THR A 1 178 ? 8.321 17.844 0.819 1.00 74.31 178 THR A C 1
ATOM 1264 O O . THR A 1 178 ? 7.208 18.271 0.505 1.00 74.31 178 THR A O 1
ATOM 1267 N N . CYS A 1 179 ? 8.481 16.879 1.728 1.00 73.81 179 CYS A N 1
ATOM 1268 C CA . CYS A 1 179 ? 7.358 16.251 2.408 1.00 73.81 179 CYS A CA 1
ATOM 1269 C C . CYS A 1 179 ? 6.740 17.133 3.492 1.00 73.81 179 CYS A C 1
ATOM 1271 O O . CYS A 1 179 ? 6.963 16.951 4.684 1.00 73.81 179 CYS A O 1
ATOM 1273 N N . GLY A 1 180 ? 5.949 18.105 3.029 1.00 66.88 180 GLY A N 1
ATOM 1274 C CA . GLY A 1 180 ? 4.967 18.856 3.807 1.00 66.88 180 GLY A CA 1
ATOM 1275 C C . GLY A 1 180 ? 3.565 18.243 3.698 1.00 66.88 180 GLY A C 1
ATOM 1276 O O . GLY A 1 180 ? 3.401 17.028 3.677 1.00 66.88 180 GLY A O 1
ATOM 1277 N N . SER A 1 181 ? 2.534 19.084 3.589 1.00 60.56 181 SER A N 1
ATOM 1278 C CA . SER A 1 181 ? 1.123 18.676 3.453 1.00 60.56 181 SER A CA 1
ATOM 1279 C C . SER A 1 181 ? 0.720 18.219 2.039 1.00 60.56 181 SER A C 1
ATOM 1281 O O . SER A 1 181 ? -0.469 18.150 1.724 1.00 60.56 181 SER A O 1
ATOM 1283 N N . SER A 1 182 ? 1.682 17.925 1.159 1.00 66.31 182 SER A N 1
ATOM 1284 C CA . SER A 1 182 ? 1.388 17.464 -0.198 1.00 66.31 182 SER A CA 1
ATOM 1285 C C . SER A 1 182 ? 0.828 16.037 -0.178 1.00 66.31 182 SER A C 1
ATOM 1287 O O . SER A 1 182 ? 1.363 15.141 0.470 1.00 66.31 182 SER A O 1
ATOM 1289 N N . GLY A 1 183 ? -0.222 15.782 -0.966 1.00 72.62 183 GLY A N 1
ATOM 1290 C CA . GLY A 1 183 ? -0.773 14.429 -1.168 1.00 72.62 183 GLY A CA 1
ATOM 1291 C C . GLY A 1 183 ? 0.151 13.472 -1.943 1.00 72.62 183 GLY A C 1
ATOM 1292 O O . GLY A 1 183 ? -0.267 12.382 -2.328 1.00 72.62 183 GLY A O 1
ATOM 1293 N N . THR A 1 184 ? 1.387 13.896 -2.219 1.00 80.69 184 THR A N 1
ATOM 1294 C CA . THR A 1 184 ? 2.406 13.174 -2.993 1.00 80.69 184 THR A CA 1
ATOM 1295 C C . THR A 1 184 ? 3.486 12.560 -2.114 1.00 80.69 184 THR A C 1
ATOM 1297 O O . THR A 1 184 ? 4.357 11.866 -2.623 1.00 80.69 184 THR A O 1
ATOM 1300 N N . CYS A 1 185 ? 3.435 12.778 -0.799 1.00 88.81 185 CYS A N 1
ATOM 1301 C CA . CYS A 1 185 ? 4.369 12.165 0.129 1.00 88.81 185 CYS A CA 1
ATOM 1302 C C . CYS A 1 185 ? 3.807 10.892 0.732 1.00 88.81 185 CYS A C 1
ATOM 1304 O O . CYS A 1 185 ? 2.751 10.885 1.361 1.00 88.81 185 CYS A O 1
ATOM 1306 N N . ALA A 1 186 ? 4.551 9.808 0.553 1.00 90.88 186 ALA A N 1
ATOM 1307 C CA . ALA A 1 186 ? 4.182 8.501 1.058 1.00 90.88 186 ALA A CA 1
ATOM 1308 C C . ALA A 1 186 ? 5.380 7.835 1.723 1.00 90.88 186 ALA A C 1
ATOM 1310 O O . ALA A 1 186 ? 6.529 7.996 1.306 1.00 90.88 186 ALA A O 1
ATOM 1311 N N . ARG A 1 187 ? 5.106 7.040 2.758 1.00 94.19 187 ARG A N 1
ATOM 1312 C CA . ARG A 1 187 ? 6.100 6.077 3.226 1.00 94.19 187 ARG A CA 1
ATOM 1313 C C . ARG A 1 187 ? 6.251 4.961 2.201 1.00 94.19 187 ARG A C 1
ATOM 1315 O O . ARG A 1 187 ? 5.304 4.651 1.475 1.00 94.19 187 ARG A O 1
ATOM 1322 N N . TRP A 1 188 ? 7.430 4.360 2.160 1.00 94.88 188 TRP A N 1
ATOM 1323 C CA . TRP A 1 188 ? 7.791 3.410 1.116 1.00 94.88 188 TRP A CA 1
ATOM 1324 C C . TRP A 1 188 ? 8.476 2.166 1.674 1.00 94.88 188 TRP A C 1
ATOM 1326 O O . TRP A 1 188 ? 8.873 2.128 2.840 1.00 94.88 188 TRP A O 1
ATOM 1336 N N . LYS A 1 189 ? 8.547 1.121 0.850 1.00 97.00 189 LYS A N 1
ATOM 1337 C CA . LYS A 1 189 ? 9.236 -0.135 1.142 1.00 97.00 189 LYS A CA 1
ATOM 1338 C C . LYS A 1 189 ? 9.963 -0.623 -0.103 1.00 97.00 189 LYS A C 1
ATOM 1340 O O . LYS A 1 189 ? 9.390 -0.609 -1.191 1.00 97.00 189 LYS A O 1
ATOM 1345 N N . ARG A 1 190 ? 11.212 -1.059 0.061 1.00 96.75 190 ARG A N 1
ATOM 1346 C CA . ARG A 1 190 ? 12.040 -1.595 -1.026 1.00 96.75 190 ARG A CA 1
ATOM 1347 C C . ARG A 1 190 ? 11.915 -3.111 -1.132 1.00 96.75 190 ARG A C 1
ATOM 1349 O O . ARG A 1 190 ? 11.982 -3.819 -0.127 1.00 96.75 190 ARG A O 1
ATOM 1356 N N . PHE A 1 191 ? 11.815 -3.586 -2.362 1.00 96.75 191 PHE A N 1
ATOM 1357 C CA . PHE A 1 191 ? 11.904 -4.981 -2.769 1.00 96.75 191 PHE A CA 1
ATOM 1358 C C . PHE A 1 191 ? 13.130 -5.152 -3.661 1.00 96.75 191 PHE A C 1
ATOM 1360 O O . PHE A 1 191 ? 13.488 -4.238 -4.404 1.00 96.75 191 PHE A O 1
ATOM 1367 N N . GLU A 1 192 ? 13.793 -6.301 -3.580 1.00 97.06 192 GLU A N 1
ATOM 1368 C CA . GLU A 1 192 ? 14.971 -6.548 -4.410 1.00 97.06 192 GLU A CA 1
ATOM 1369 C C . GLU A 1 192 ? 14.599 -6.575 -5.897 1.00 97.06 192 GLU A C 1
ATOM 1371 O O . GLU A 1 192 ? 13.547 -7.085 -6.285 1.00 97.06 192 GLU A O 1
ATOM 1376 N N . ALA A 1 193 ? 15.467 -5.985 -6.715 1.00 93.62 193 ALA A N 1
ATOM 1377 C CA . ALA A 1 193 ? 15.362 -5.957 -8.167 1.00 93.62 193 ALA A CA 1
ATOM 1378 C C . ALA A 1 193 ? 16.636 -6.577 -8.773 1.00 93.62 193 ALA A C 1
ATOM 1380 O O . ALA A 1 193 ? 17.706 -6.445 -8.174 1.00 93.62 193 ALA A O 1
ATOM 1381 N N . PRO A 1 194 ? 16.564 -7.199 -9.963 1.00 95.88 194 PRO A N 1
ATOM 1382 C CA . PRO A 1 194 ? 15.389 -7.306 -10.827 1.00 95.88 194 PRO A CA 1
ATOM 1383 C C . PRO A 1 194 ? 14.357 -8.333 -10.334 1.00 95.88 194 PRO A C 1
ATOM 1385 O O . PRO A 1 194 ? 14.722 -9.396 -9.838 1.00 95.88 194 PRO A O 1
ATOM 1388 N N . ILE A 1 195 ? 13.066 -8.058 -10.546 1.00 95.75 195 ILE A N 1
ATOM 1389 C CA . ILE A 1 195 ? 12.019 -9.087 -10.450 1.00 95.75 195 ILE A CA 1
ATOM 1390 C C . ILE A 1 195 ? 11.808 -9.645 -11.856 1.00 95.75 195 ILE A C 1
ATOM 1392 O O . ILE A 1 195 ? 11.250 -8.973 -12.727 1.00 95.75 195 ILE A O 1
ATOM 1396 N N . ALA A 1 196 ? 12.284 -10.870 -12.086 1.00 96.12 196 ALA A N 1
ATOM 1397 C CA . ALA A 1 196 ? 12.208 -11.539 -13.384 1.00 96.12 196 ALA A CA 1
ATOM 1398 C C . ALA A 1 196 ? 10.765 -11.645 -13.915 1.00 96.12 196 ALA A C 1
ATOM 1400 O O . ALA A 1 196 ? 9.799 -11.522 -13.161 1.00 96.12 196 ALA A O 1
ATOM 1401 N N . ALA A 1 197 ? 10.620 -11.892 -15.218 1.00 92.94 197 ALA A N 1
ATOM 1402 C CA . ALA A 1 197 ? 9.330 -12.179 -15.845 1.00 92.94 197 ALA A CA 1
ATOM 1403 C C . ALA A 1 197 ? 8.616 -13.351 -15.148 1.00 92.94 197 ALA A C 1
ATOM 1405 O O . ALA A 1 197 ? 9.235 -14.382 -14.885 1.00 92.94 197 ALA A O 1
ATOM 1406 N N . GLY A 1 198 ? 7.338 -13.179 -14.802 1.00 90.69 198 GLY A N 1
ATOM 1407 C CA . GLY A 1 198 ? 6.568 -14.144 -14.004 1.00 90.69 198 GLY A CA 1
ATOM 1408 C C . GLY A 1 198 ? 7.052 -14.327 -12.555 1.00 90.69 198 GLY A C 1
ATOM 1409 O O . GLY A 1 198 ? 6.495 -15.146 -11.823 1.00 90.69 198 GLY A O 1
ATOM 1410 N N . GLY A 1 199 ? 8.099 -13.606 -12.143 1.00 93.31 199 GLY A N 1
ATOM 1411 C CA . GLY A 1 199 ? 8.765 -13.749 -10.856 1.00 93.31 199 GLY A CA 1
ATOM 1412 C C . GLY A 1 199 ? 8.016 -13.082 -9.707 1.00 93.31 199 GLY A C 1
ATOM 1413 O O . GLY A 1 199 ? 7.133 -12.242 -9.895 1.00 93.31 199 GLY A O 1
ATOM 1414 N N . VAL A 1 200 ? 8.406 -13.446 -8.488 1.00 93.44 200 VAL A N 1
ATOM 1415 C CA . VAL A 1 200 ? 7.853 -12.901 -7.245 1.00 93.44 200 VAL A CA 1
ATOM 1416 C C . VAL A 1 200 ? 9.007 -12.461 -6.355 1.00 93.44 200 VAL A C 1
ATOM 1418 O O . VAL A 1 200 ? 10.011 -13.162 -6.250 1.00 93.44 200 VAL A O 1
ATOM 1421 N N . SER A 1 201 ? 8.871 -11.299 -5.726 1.00 96.50 201 SER A N 1
ATOM 1422 C CA . SER A 1 201 ? 9.840 -10.800 -4.758 1.00 96.50 201 SER A CA 1
ATOM 1423 C C . SER A 1 201 ? 9.816 -11.607 -3.458 1.00 96.50 201 SER A C 1
ATOM 1425 O O . SER A 1 201 ? 8.877 -12.348 -3.154 1.00 96.50 201 SER A O 1
ATOM 1427 N N . GLU A 1 202 ? 10.802 -11.348 -2.608 1.00 96.69 202 GLU A N 1
ATOM 1428 C CA . GLU A 1 202 ? 10.740 -11.724 -1.199 1.00 96.69 202 GLU A CA 1
ATOM 1429 C C . GLU A 1 202 ? 9.545 -11.069 -0.488 1.00 96.69 202 GLU A C 1
ATOM 1431 O O . GLU A 1 202 ? 9.046 -10.015 -0.904 1.00 96.69 202 GLU A O 1
ATOM 1436 N N . VAL A 1 203 ? 9.116 -11.673 0.623 1.00 95.81 203 VAL A N 1
ATOM 1437 C CA . VAL A 1 203 ? 8.092 -11.092 1.496 1.00 95.81 203 VAL A CA 1
ATOM 1438 C C . VAL A 1 203 ? 8.722 -10.016 2.377 1.00 95.81 203 VAL A C 1
ATOM 1440 O O . VAL A 1 203 ? 9.667 -10.279 3.119 1.00 95.81 203 VAL A O 1
ATOM 1443 N N . ARG A 1 204 ? 8.156 -8.809 2.356 1.00 97.50 204 ARG A N 1
ATOM 1444 C CA . ARG A 1 204 ? 8.516 -7.703 3.249 1.00 97.50 204 ARG A CA 1
ATOM 1445 C C . ARG A 1 204 ? 7.350 -7.392 4.176 1.00 97.50 204 ARG A C 1
ATOM 1447 O O . ARG A 1 204 ? 6.214 -7.249 3.733 1.00 97.50 204 ARG A O 1
ATOM 1454 N N . THR A 1 205 ? 7.632 -7.284 5.470 1.00 96.81 205 THR A N 1
ATOM 1455 C CA . THR A 1 205 ? 6.636 -6.83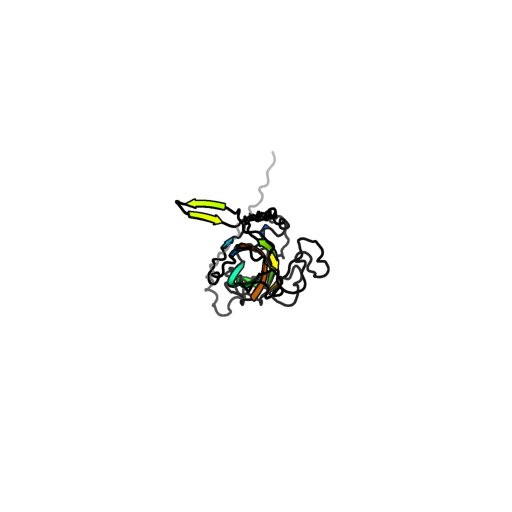8 6.449 1.00 96.81 205 THR A CA 1
ATOM 1456 C C . THR A 1 205 ? 6.517 -5.320 6.407 1.00 96.81 205 THR A C 1
ATOM 1458 O O . THR A 1 205 ? 7.526 -4.613 6.411 1.00 96.81 205 THR A O 1
ATOM 1461 N N . VAL A 1 206 ? 5.280 -4.841 6.405 1.00 96.88 206 VAL A N 1
ATOM 1462 C CA . VAL A 1 206 ? 4.898 -3.461 6.702 1.00 96.88 206 VAL A CA 1
ATOM 1463 C C . VAL A 1 206 ? 3.898 -3.464 7.852 1.00 96.88 206 VAL A C 1
ATOM 1465 O O . VAL A 1 206 ? 3.315 -4.505 8.162 1.00 96.88 206 VAL A O 1
ATOM 1468 N N . SER A 1 207 ? 3.672 -2.314 8.479 1.00 96.75 207 SER A N 1
ATOM 1469 C CA . SER A 1 207 ? 2.696 -2.216 9.560 1.00 96.75 207 SER A CA 1
ATOM 1470 C C . SER A 1 207 ? 1.813 -0.991 9.482 1.00 96.75 207 SER A C 1
ATOM 1472 O O . SER A 1 207 ? 2.135 -0.002 8.819 1.00 96.75 207 SER A O 1
ATOM 1474 N N . TYR A 1 208 ? 0.684 -1.088 10.176 1.00 96.38 208 TYR A N 1
ATOM 1475 C CA . TYR A 1 208 ? -0.284 -0.021 10.364 1.00 96.38 208 TYR A CA 1
ATOM 1476 C C . TYR A 1 208 ? -0.767 -0.019 11.810 1.00 96.38 208 TYR A C 1
ATOM 1478 O O . TYR A 1 208 ? -1.176 -1.056 12.329 1.00 96.38 208 TYR A O 1
ATOM 1486 N N . ASP A 1 209 ? -0.743 1.143 12.450 1.00 96.19 209 ASP A N 1
ATOM 1487 C CA . ASP A 1 209 ? -1.359 1.348 13.753 1.00 96.19 209 ASP A CA 1
ATOM 1488 C C . ASP A 1 209 ? -2.826 1.729 13.539 1.00 96.19 209 ASP A C 1
ATOM 1490 O O . ASP A 1 209 ? -3.140 2.714 12.865 1.00 96.19 209 ASP A O 1
ATOM 1494 N N . ILE A 1 210 ? -3.726 0.908 14.075 1.00 94.94 210 ILE A N 1
ATOM 1495 C CA . ILE A 1 210 ? -5.172 1.009 13.873 1.00 94.94 210 ILE A CA 1
ATOM 1496 C C . ILE A 1 210 ? -5.904 1.178 15.197 1.00 94.94 210 ILE A C 1
ATOM 1498 O O . ILE A 1 210 ? -5.489 0.642 16.229 1.00 94.94 210 ILE A O 1
ATOM 1502 N N . ASP A 1 211 ? -7.023 1.897 15.168 1.00 93.88 211 ASP A N 1
ATOM 1503 C CA . ASP A 1 211 ? -7.934 1.915 16.309 1.00 93.88 211 ASP A CA 1
ATOM 1504 C C . ASP A 1 211 ? -8.547 0.526 16.568 1.00 93.88 211 ASP A C 1
ATOM 1506 O O . ASP A 1 211 ? -8.799 -0.232 15.625 1.00 93.88 211 ASP A O 1
ATOM 1510 N N . PRO A 1 212 ? -8.824 0.155 17.832 1.00 90.62 212 PRO A N 1
ATOM 1511 C CA . PRO A 1 212 ? -9.229 -1.211 18.181 1.00 90.62 212 PRO A CA 1
ATOM 1512 C C . PRO A 1 212 ? -10.598 -1.605 17.610 1.00 90.62 212 PRO A C 1
ATOM 1514 O O . PRO A 1 212 ? -10.883 -2.796 17.456 1.00 90.62 212 PRO A O 1
ATOM 1517 N N . THR A 1 213 ? -11.422 -0.604 17.297 1.00 89.25 213 THR A N 1
ATOM 1518 C CA . THR A 1 213 ? -12.757 -0.690 16.689 1.00 89.25 213 THR A CA 1
ATOM 1519 C C . THR A 1 213 ? -12.722 -0.912 15.177 1.00 89.25 213 THR A C 1
ATOM 1521 O O . THR A 1 213 ? -13.733 -1.311 14.597 1.00 89.25 213 THR A O 1
ATOM 1524 N N . VAL A 1 214 ? -11.579 -0.688 14.520 1.00 89.44 214 VAL A N 1
ATOM 1525 C CA . VAL A 1 214 ? -11.433 -0.867 13.071 1.00 89.44 214 VAL A CA 1
ATOM 1526 C C . VAL A 1 214 ? -11.457 -2.356 12.747 1.00 89.44 214 VAL A C 1
ATOM 1528 O O . VAL A 1 214 ? -10.565 -3.097 13.159 1.00 89.44 214 VAL A O 1
ATOM 1531 N N . ARG A 1 215 ? -12.479 -2.791 11.998 1.00 85.62 215 ARG A N 1
ATOM 1532 C CA . ARG A 1 215 ? -12.685 -4.191 11.571 1.00 85.62 215 ARG A CA 1
ATOM 1533 C C . ARG A 1 215 ? -12.173 -4.486 10.165 1.00 85.62 215 ARG A C 1
ATOM 1535 O O . ARG A 1 215 ? -11.865 -5.631 9.847 1.00 85.62 215 ARG A O 1
ATOM 1542 N N . ARG A 1 216 ? -12.103 -3.460 9.319 1.00 86.94 216 ARG A N 1
ATOM 1543 C CA . ARG A 1 216 ? -11.639 -3.542 7.935 1.00 86.94 216 ARG A CA 1
ATOM 1544 C C . ARG A 1 216 ? -10.787 -2.330 7.609 1.00 86.94 216 ARG A C 1
ATOM 1546 O O . ARG A 1 216 ? -11.112 -1.212 8.005 1.00 86.94 216 ARG A O 1
ATOM 1553 N N . VAL A 1 217 ? -9.712 -2.561 6.877 1.00 88.88 217 VAL A N 1
ATOM 1554 C CA . VAL A 1 217 ? -8.757 -1.544 6.451 1.00 88.88 217 VAL A CA 1
ATOM 1555 C C . VAL A 1 217 ? -8.641 -1.608 4.940 1.00 88.88 217 VAL A C 1
ATOM 1557 O O . VAL A 1 217 ? -8.444 -2.682 4.379 1.00 88.88 217 VAL A O 1
ATOM 1560 N N . ARG A 1 218 ? -8.728 -0.450 4.292 1.00 88.44 218 ARG A N 1
ATOM 1561 C CA . ARG A 1 218 ? -8.432 -0.288 2.874 1.00 88.44 218 ARG A CA 1
ATOM 1562 C C . ARG A 1 218 ? -7.096 0.413 2.723 1.00 88.44 218 ARG A C 1
ATOM 1564 O O . ARG A 1 218 ? -6.929 1.552 3.160 1.00 88.44 218 ARG A O 1
ATOM 1571 N N . LEU A 1 219 ? -6.161 -0.265 2.078 1.00 89.06 219 LEU A N 1
ATOM 1572 C CA . LEU A 1 219 ? -4.860 0.272 1.716 1.00 89.06 219 LEU A CA 1
ATOM 1573 C C . LEU A 1 219 ? -4.859 0.598 0.227 1.00 89.06 219 LEU A C 1
ATOM 1575 O O . LEU A 1 219 ? -5.302 -0.207 -0.589 1.00 89.06 219 LEU A O 1
ATOM 1579 N N . ARG A 1 220 ? -4.349 1.773 -0.128 1.00 89.25 220 ARG A N 1
ATOM 1580 C CA . ARG A 1 220 ? -4.072 2.164 -1.509 1.00 89.25 220 ARG A CA 1
ATOM 1581 C C . ARG A 1 220 ? -2.574 2.332 -1.667 1.00 89.25 220 ARG A C 1
ATOM 1583 O O . ARG A 1 220 ? -1.972 3.199 -1.029 1.00 89.25 220 ARG A O 1
ATOM 1590 N N . LEU A 1 221 ? -1.991 1.478 -2.493 1.00 90.25 221 LEU A N 1
ATOM 1591 C CA . LEU A 1 221 ? -0.554 1.364 -2.678 1.00 90.25 221 LEU A CA 1
ATOM 1592 C C . LEU A 1 221 ? -0.179 1.646 -4.132 1.00 90.25 221 LEU A C 1
ATOM 1594 O O . LEU A 1 221 ? -0.979 1.401 -5.026 1.00 90.25 221 LEU A O 1
ATOM 1598 N N . VAL A 1 222 ? 1.036 2.117 -4.386 1.00 89.62 222 VAL A N 1
ATOM 1599 C CA . VAL A 1 222 ? 1.584 2.243 -5.748 1.00 89.62 222 VAL A CA 1
ATOM 1600 C C . VAL A 1 222 ? 2.953 1.594 -5.800 1.00 89.62 222 VAL A C 1
ATOM 1602 O O . VAL A 1 222 ? 3.737 1.734 -4.866 1.00 89.62 222 VAL A O 1
ATOM 1605 N N . VAL A 1 223 ? 3.234 0.883 -6.888 1.00 91.56 223 VAL A N 1
ATOM 1606 C CA . VAL A 1 223 ? 4.554 0.313 -7.158 1.00 91.56 223 VAL A CA 1
ATOM 1607 C C . VAL A 1 223 ? 5.280 1.201 -8.163 1.00 91.56 223 VAL A C 1
ATOM 1609 O O . VAL A 1 223 ? 4.716 1.534 -9.199 1.00 91.56 223 VAL A O 1
ATOM 1612 N N . ALA A 1 224 ? 6.528 1.558 -7.869 1.00 92.00 224 ALA A N 1
ATOM 1613 C CA . ALA A 1 224 ? 7.442 2.182 -8.813 1.00 92.00 224 ALA A CA 1
ATOM 1614 C C . ALA A 1 224 ? 8.526 1.180 -9.216 1.00 92.00 224 ALA A C 1
ATOM 1616 O O . ALA A 1 224 ? 9.287 0.678 -8.379 1.00 92.00 224 ALA A O 1
ATOM 1617 N N . ALA A 1 225 ? 8.575 0.903 -10.511 1.00 93.00 225 ALA A N 1
ATOM 1618 C CA . ALA A 1 225 ? 9.564 0.067 -11.164 1.00 93.00 225 ALA A CA 1
ATOM 1619 C C . ALA A 1 225 ? 9.696 0.514 -12.617 1.00 93.00 225 ALA A C 1
ATOM 1621 O O . ALA A 1 225 ? 8.710 0.947 -13.211 1.00 93.00 225 ALA A O 1
ATOM 1622 N N . ASP A 1 226 ? 10.878 0.333 -13.190 1.00 92.56 226 ASP A N 1
ATOM 1623 C CA . ASP A 1 226 ? 11.043 0.366 -14.641 1.00 92.56 226 ASP A CA 1
ATOM 1624 C C . ASP A 1 226 ? 10.831 -1.023 -15.226 1.00 92.56 226 ASP A C 1
ATOM 1626 O O . ASP A 1 226 ? 10.925 -2.036 -14.533 1.00 92.56 226 ASP A O 1
ATOM 1630 N N . VAL A 1 227 ? 10.566 -1.078 -16.525 1.00 92.50 227 VAL A N 1
ATOM 1631 C CA . VAL A 1 227 ? 10.392 -2.334 -17.250 1.00 92.50 227 VAL A CA 1
ATOM 1632 C C . VAL A 1 227 ? 11.426 -2.419 -18.346 1.00 92.50 227 VAL A C 1
ATOM 1634 O O . VAL A 1 227 ? 11.604 -1.485 -19.125 1.00 92.50 227 VAL A O 1
ATOM 1637 N N . ALA A 1 228 ? 12.077 -3.570 -18.427 1.00 92.38 228 ALA A N 1
ATOM 1638 C CA . ALA A 1 228 ? 12.952 -3.910 -19.534 1.00 92.38 228 ALA A CA 1
ATOM 1639 C C . ALA A 1 228 ? 12.642 -5.319 -20.022 1.00 92.38 228 ALA A C 1
ATOM 1641 O O . ALA A 1 228 ? 12.189 -6.162 -19.244 1.00 92.38 228 ALA A O 1
ATOM 1642 N N . ASP A 1 229 ? 12.935 -5.594 -21.291 1.00 91.75 229 ASP A N 1
ATOM 1643 C CA . ASP A 1 229 ? 12.887 -6.955 -21.814 1.00 91.75 229 ASP A CA 1
ATOM 1644 C C . ASP A 1 229 ? 13.726 -7.884 -20.931 1.00 91.75 229 ASP A C 1
ATOM 1646 O O . ASP A 1 229 ? 14.866 -7.579 -20.558 1.00 91.75 229 ASP A O 1
ATOM 1650 N N . ALA A 1 230 ? 13.151 -9.033 -20.585 1.00 87.25 230 ALA A N 1
ATOM 1651 C CA . ALA A 1 230 ? 13.870 -10.054 -19.853 1.00 87.25 230 ALA A CA 1
ATOM 1652 C C . ALA A 1 230 ? 15.053 -10.525 -20.716 1.00 87.25 230 ALA A C 1
ATOM 1654 O O . ALA A 1 230 ? 14.890 -10.739 -21.927 1.00 87.25 230 ALA A O 1
ATOM 1655 N N . PRO A 1 231 ? 16.252 -10.706 -20.132 1.00 81.38 231 PRO A N 1
ATOM 1656 C CA . PRO A 1 231 ? 17.385 -11.223 -20.877 1.00 81.38 231 PRO A CA 1
ATOM 1657 C C . PRO A 1 231 ? 16.986 -12.569 -21.479 1.00 81.38 231 PRO A C 1
ATOM 1659 O O . PRO A 1 231 ? 16.599 -13.492 -20.762 1.00 81.38 231 PRO A O 1
ATOM 1662 N N . ARG A 1 232 ? 17.047 -12.678 -22.813 1.00 76.50 232 ARG A N 1
ATOM 1663 C CA . ARG A 1 232 ? 16.739 -13.933 -23.507 1.00 76.50 232 ARG A CA 1
ATOM 1664 C C . ARG A 1 232 ? 17.605 -15.024 -22.893 1.00 76.50 232 ARG A C 1
ATOM 1666 O O . ARG A 1 232 ? 18.830 -14.885 -22.890 1.00 76.50 232 ARG A O 1
ATOM 1673 N N . ALA A 1 233 ? 16.978 -16.084 -22.383 1.00 65.19 233 ALA A N 1
ATOM 1674 C CA . ALA A 1 233 ? 17.694 -17.241 -21.871 1.00 65.19 233 ALA A CA 1
ATOM 1675 C C . ALA A 1 233 ? 18.656 -17.726 -22.966 1.00 65.19 233 ALA A C 1
ATOM 1677 O O . ALA A 1 233 ? 18.228 -18.236 -24.006 1.00 65.19 233 ALA A O 1
ATOM 1678 N N . ARG A 1 234 ? 19.960 -17.489 -22.772 1.00 57.88 234 ARG A N 1
ATOM 1679 C CA . ARG A 1 234 ? 21.018 -17.951 -23.676 1.00 57.88 234 ARG A CA 1
ATOM 1680 C C . ARG A 1 234 ? 21.037 -19.476 -23.581 1.00 57.88 234 ARG A C 1
ATOM 1682 O O . ARG A 1 234 ? 21.691 -20.030 -22.712 1.00 57.88 234 ARG A O 1
ATOM 1689 N N . GLY A 1 235 ? 20.240 -20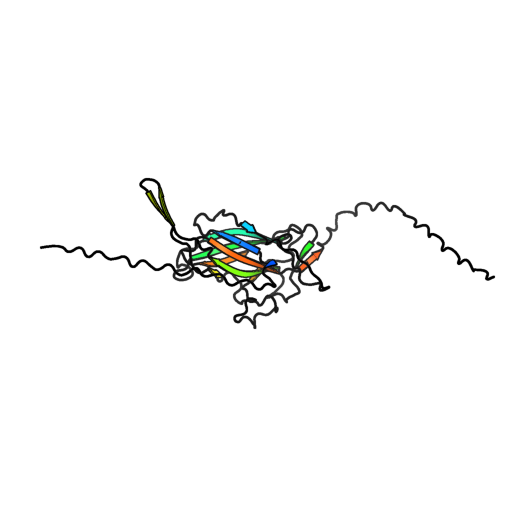.146 -24.401 1.00 56.59 235 GLY A N 1
ATOM 1690 C CA . GLY A 1 235 ? 20.066 -21.598 -24.324 1.00 56.59 235 GLY A CA 1
ATOM 1691 C C . GLY A 1 235 ? 18.892 -22.120 -25.141 1.00 56.59 235 GLY A C 1
ATOM 1692 O O . GLY A 1 235 ? 18.916 -23.266 -25.578 1.00 56.59 235 GLY A O 1
ATOM 1693 N N . MET A 1 236 ? 17.905 -21.275 -25.444 1.00 47.47 236 MET A N 1
ATOM 1694 C CA . MET A 1 236 ? 16.903 -21.616 -26.446 1.00 47.47 236 MET A CA 1
ATOM 1695 C C . MET A 1 236 ? 17.503 -21.311 -27.818 1.00 47.47 236 MET A C 1
ATOM 1697 O O . MET A 1 236 ? 17.577 -20.152 -28.231 1.00 47.47 236 MET A O 1
ATOM 1701 N N . ALA A 1 237 ? 18.018 -22.352 -28.480 1.00 55.06 237 ALA A N 1
ATOM 1702 C CA . ALA A 1 237 ? 18.462 -22.270 -29.866 1.00 55.06 237 ALA A CA 1
ATOM 1703 C C . ALA A 1 237 ? 17.391 -21.517 -30.674 1.00 55.06 237 ALA A C 1
ATOM 1705 O O . ALA A 1 237 ? 16.201 -21.803 -30.492 1.00 55.06 237 ALA A O 1
ATOM 1706 N N . PRO A 1 238 ? 17.763 -20.529 -31.510 1.00 56.69 238 PRO A N 1
ATOM 1707 C CA . PRO A 1 238 ? 16.779 -19.800 -32.290 1.00 56.69 238 PRO A CA 1
ATOM 1708 C C . PRO A 1 238 ? 15.954 -20.828 -33.058 1.00 56.69 238 PRO A C 1
ATOM 1710 O O . PRO A 1 238 ? 16.519 -21.629 -33.806 1.00 56.69 238 PRO A O 1
ATOM 1713 N N . ALA A 1 239 ? 14.633 -20.832 -32.842 1.00 59.94 239 ALA A N 1
ATOM 1714 C CA . ALA A 1 239 ? 13.720 -21.601 -33.672 1.00 59.94 239 ALA A CA 1
ATOM 1715 C C . ALA A 1 239 ? 14.110 -21.307 -35.120 1.00 59.94 239 ALA A C 1
ATOM 1717 O O . ALA A 1 239 ? 14.156 -20.138 -35.515 1.00 59.94 239 ALA A O 1
ATOM 1718 N N . ARG A 1 240 ? 14.530 -22.358 -35.835 1.00 54.06 240 ARG A N 1
ATOM 1719 C CA . ARG A 1 240 ? 15.105 -22.304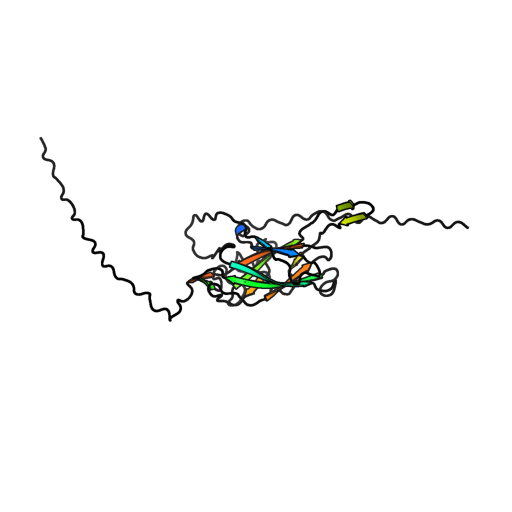 -37.179 1.00 54.06 240 ARG A CA 1
ATOM 1720 C C . ARG A 1 240 ? 14.248 -21.367 -38.019 1.00 54.06 240 ARG A C 1
ATOM 1722 O O . ARG A 1 240 ? 13.140 -21.720 -38.409 1.00 54.06 240 ARG A O 1
ATOM 1729 N N . ARG A 1 241 ? 14.740 -20.145 -38.231 1.00 51.38 241 ARG A N 1
ATOM 1730 C CA . ARG A 1 241 ? 14.070 -19.142 -39.049 1.00 51.38 241 ARG A CA 1
ATOM 1731 C C . ARG A 1 241 ? 14.040 -19.739 -40.452 1.00 51.38 241 ARG A C 1
ATOM 1733 O O . ARG A 1 241 ? 15.081 -19.826 -41.096 1.00 51.38 241 ARG A O 1
ATOM 1740 N N . VAL A 1 242 ? 12.880 -20.233 -40.883 1.00 55.28 242 VAL A N 1
ATOM 1741 C CA . VAL A 1 242 ? 12.661 -20.614 -42.277 1.00 55.28 242 VAL A CA 1
ATOM 1742 C C . VAL A 1 242 ? 12.806 -19.317 -43.064 1.00 55.28 242 VAL A C 1
ATOM 1744 O O . VAL A 1 242 ? 11.934 -18.453 -43.022 1.00 55.28 242 VAL A O 1
ATOM 1747 N N . GLN A 1 243 ? 13.969 -19.128 -43.685 1.00 46.09 243 GLN A N 1
ATOM 1748 C CA . GLN A 1 243 ? 14.171 -18.098 -44.692 1.00 46.09 243 GLN A CA 1
ATOM 1749 C C . GLN A 1 243 ? 13.303 -18.481 -45.891 1.00 46.09 243 GLN A C 1
ATOM 1751 O O . GLN A 1 243 ? 13.724 -19.230 -46.764 1.00 46.09 243 GLN A O 1
ATOM 1756 N N . GLY A 1 244 ? 12.057 -18.012 -45.894 1.00 52.25 244 GLY A N 1
ATOM 1757 C CA . GLY A 1 244 ? 11.310 -17.836 -47.128 1.00 52.25 244 GLY A CA 1
ATOM 1758 C C . GLY A 1 244 ? 11.890 -16.617 -47.829 1.00 52.25 244 GLY A C 1
ATOM 1759 O O . GLY A 1 244 ? 11.744 -15.495 -47.348 1.00 52.25 244 GLY A O 1
ATOM 1760 N N . THR A 1 245 ? 12.619 -16.840 -48.915 1.00 52.78 245 THR A N 1
ATOM 1761 C CA . THR A 1 245 ? 13.095 -15.786 -49.806 1.00 52.78 245 THR A CA 1
ATOM 1762 C C . THR A 1 245 ? 11.884 -15.236 -50.553 1.00 52.78 245 THR A C 1
ATOM 1764 O O . THR A 1 245 ? 11.474 -15.788 -51.569 1.00 52.78 245 THR A O 1
ATOM 1767 N N . THR A 1 246 ? 11.263 -14.176 -50.041 1.00 47.72 246 THR A N 1
ATOM 1768 C CA . THR A 1 246 ? 10.300 -13.403 -50.830 1.00 47.72 246 THR A CA 1
ATOM 1769 C C . THR A 1 246 ? 11.101 -12.422 -51.677 1.00 47.72 246 THR A C 1
ATOM 1771 O O . THR A 1 246 ? 11.527 -11.372 -51.201 1.00 47.72 246 THR A O 1
ATOM 1774 N N . THR A 1 247 ? 11.376 -12.791 -52.924 1.00 49.88 247 THR A N 1
ATOM 1775 C CA . THR A 1 247 ? 11.863 -11.866 -53.947 1.00 49.88 247 THR A CA 1
ATOM 1776 C C . THR A 1 247 ? 10.760 -10.850 -54.233 1.00 49.88 247 THR A C 1
ATOM 1778 O O . THR A 1 247 ? 9.755 -11.177 -54.858 1.00 49.88 247 THR A O 1
ATOM 1781 N N . CYS A 1 248 ? 10.926 -9.616 -53.754 1.00 41.91 248 CYS A N 1
ATOM 1782 C CA . CYS A 1 248 ? 10.143 -8.484 -54.235 1.00 41.91 248 CYS A CA 1
ATOM 1783 C C . CYS A 1 248 ? 10.640 -8.138 -55.641 1.00 41.91 248 CYS A C 1
ATOM 1785 O O . CYS A 1 248 ? 11.667 -7.480 -55.802 1.00 41.91 248 CYS A O 1
ATOM 1787 N N . GLU A 1 249 ? 9.933 -8.631 -56.651 1.00 50.88 249 GLU A N 1
ATOM 1788 C CA . GLU A 1 249 ? 10.103 -8.207 -58.035 1.00 50.88 249 GLU A CA 1
ATOM 1789 C C . GLU A 1 249 ? 9.679 -6.734 -58.132 1.00 50.88 249 GLU A C 1
ATOM 1791 O O . GLU A 1 249 ? 8.543 -6.367 -57.823 1.00 50.88 249 GLU A O 1
ATOM 1796 N N . ALA A 1 250 ? 10.632 -5.861 -58.460 1.00 47.84 250 ALA A N 1
ATOM 1797 C CA . ALA A 1 250 ? 10.385 -4.439 -58.626 1.00 47.84 250 ALA A CA 1
ATOM 1798 C C . ALA A 1 250 ? 9.470 -4.230 -59.841 1.00 47.84 250 ALA A C 1
ATOM 1800 O O . ALA A 1 250 ? 9.892 -4.413 -60.983 1.00 47.84 250 ALA A O 1
ATOM 1801 N N . MET A 1 251 ? 8.216 -3.843 -59.596 1.00 45.28 251 MET A N 1
ATOM 1802 C CA . MET A 1 251 ? 7.321 -3.369 -60.648 1.00 45.28 251 MET A CA 1
ATOM 1803 C C . MET A 1 251 ? 7.919 -2.111 -61.285 1.00 45.28 251 MET A C 1
ATOM 1805 O O . MET A 1 251 ? 8.159 -1.105 -60.616 1.00 45.28 251 MET A O 1
ATOM 1809 N N . ALA A 1 252 ? 8.188 -2.209 -62.585 1.00 49.53 252 ALA A N 1
ATOM 1810 C CA . ALA A 1 252 ? 8.710 -1.138 -63.413 1.00 49.53 252 ALA A CA 1
ATOM 1811 C C . ALA A 1 252 ? 7.777 0.085 -63.408 1.00 49.53 252 ALA A C 1
ATOM 1813 O O . ALA A 1 252 ? 6.555 -0.032 -63.496 1.00 49.53 252 ALA A O 1
ATOM 1814 N N . SER A 1 253 ? 8.390 1.264 -63.327 1.00 57.19 253 SER A N 1
ATOM 1815 C CA . SER A 1 253 ? 7.727 2.565 -63.408 1.00 57.19 253 SER A CA 1
ATOM 1816 C C . SER A 1 253 ? 7.147 2.792 -64.817 1.00 57.19 253 SER A C 1
ATOM 1818 O O . SER A 1 253 ? 7.895 2.643 -65.787 1.00 57.19 253 SER A O 1
ATOM 1820 N N . PRO A 1 254 ? 5.859 3.150 -64.982 1.00 58.78 254 PRO A N 1
ATOM 1821 C CA . PRO A 1 254 ? 5.303 3.468 -66.295 1.00 58.78 254 PRO A CA 1
ATOM 1822 C C . PRO A 1 254 ? 5.825 4.820 -66.812 1.00 58.78 254 PRO A C 1
ATOM 1824 O O . PRO A 1 254 ? 5.831 5.823 -66.098 1.00 58.78 254 PRO A O 1
ATOM 1827 N N . SER A 1 255 ? 6.263 4.843 -68.074 1.00 64.81 255 SER A N 1
ATOM 1828 C CA . SER A 1 255 ? 6.728 6.046 -68.776 1.00 64.81 255 SER A CA 1
ATOM 1829 C C . SER A 1 255 ? 5.607 7.081 -68.982 1.00 64.81 255 SER A C 1
ATOM 1831 O O . SER A 1 255 ? 4.459 6.701 -69.220 1.00 64.81 255 SER A O 1
ATOM 1833 N N . PRO A 1 256 ? 5.923 8.390 -68.949 1.00 60.31 256 PRO A N 1
ATOM 1834 C CA . PRO A 1 256 ? 4.941 9.448 -69.168 1.00 60.31 256 PRO A CA 1
ATOM 1835 C C . PRO A 1 256 ? 4.528 9.544 -70.645 1.00 60.31 256 PRO A C 1
ATOM 1837 O O . PRO A 1 256 ? 5.370 9.635 -71.537 1.00 60.31 256 PRO A O 1
ATOM 1840 N N . VAL A 1 257 ? 3.217 9.564 -70.892 1.00 68.88 257 VAL A N 1
ATOM 1841 C CA . VAL A 1 257 ? 2.611 9.812 -72.208 1.00 68.88 257 VAL A CA 1
ATOM 1842 C C . VAL A 1 257 ? 2.551 11.321 -72.449 1.00 68.88 257 VAL A C 1
ATOM 1844 O O . VAL A 1 257 ? 1.985 12.062 -71.647 1.00 68.88 257 VAL A O 1
ATOM 1847 N N . THR A 1 258 ? 3.141 11.785 -73.549 1.00 61.22 258 THR A N 1
ATOM 1848 C CA . THR A 1 258 ? 3.096 13.189 -73.982 1.00 61.22 258 THR A CA 1
ATOM 1849 C C . THR A 1 258 ? 1.797 13.460 -74.753 1.00 61.22 258 THR A C 1
ATOM 1851 O O . THR A 1 258 ? 1.533 12.752 -75.725 1.00 61.22 258 THR A O 1
ATOM 1854 N N . PRO A 1 259 ? 0.981 14.463 -74.384 1.00 63.09 259 PRO A N 1
ATOM 1855 C CA . PRO A 1 259 ? -0.182 14.845 -75.178 1.00 63.09 259 PRO A CA 1
ATOM 1856 C C . PRO A 1 259 ? 0.238 15.689 -76.390 1.00 63.09 259 PRO A C 1
ATOM 1858 O O . PRO A 1 259 ? 0.931 16.697 -76.258 1.00 63.09 259 PRO A O 1
ATOM 1861 N N . THR A 1 260 ? -0.197 15.275 -77.579 1.00 64.62 260 THR A N 1
ATOM 1862 C CA . THR A 1 260 ? -0.104 16.060 -78.817 1.00 64.62 260 THR A CA 1
ATOM 1863 C C . THR A 1 260 ? -1.277 17.039 -78.872 1.00 64.62 260 THR A C 1
ATOM 1865 O O . THR A 1 260 ? -2.430 16.625 -78.766 1.00 64.62 260 THR A O 1
ATOM 1868 N N . ALA A 1 261 ? -0.982 18.331 -79.008 1.00 59.72 261 ALA A N 1
ATOM 1869 C CA . ALA A 1 261 ? -1.977 19.388 -79.168 1.00 59.72 261 ALA A CA 1
ATOM 1870 C C . ALA A 1 261 ? -2.566 19.397 -80.592 1.00 59.72 261 ALA A C 1
ATOM 1872 O O . ALA A 1 261 ? -1.830 19.193 -81.561 1.00 59.72 261 ALA A O 1
ATOM 1873 N N . MET A 1 262 ? -3.871 19.667 -80.690 1.00 56.84 262 MET A N 1
ATOM 1874 C CA . MET A 1 262 ? -4.538 20.220 -81.876 1.00 56.84 262 MET A CA 1
ATOM 1875 C C . MET A 1 262 ? -4.938 21.661 -81.581 1.00 56.84 262 MET A C 1
ATOM 1877 O O . MET A 1 262 ? -5.314 21.919 -80.414 1.00 56.84 262 MET A O 1
#

pLDDT: mean 75.45, std 19.85, range [28.86, 97.5]

Secondary structure (DSSP, 8-state):
-------------PPPPP-PPPPPPHHHHTTPEEEEEE--TTGGG---EEE---------S---------TTTEEEEEEEEEE--TTSSSTT-EEEEEEEEEEE--SSEEEE---SSPPSSSSSEEEEEEEEEE--B--EEEEETTEEEEE--B---EEE-TTS-SS-EETTTTBSTT-SS-TTEEEEEEE-S-B-TT-BPPPEEEEEEE-TT--EEEEEEEEE-EEEEPPP-TTS--------------PPPPPPPPPPP-

Radius of gyration: 28.39 Å; chains: 1; bounding box: 58×42×138 Å

Foldseek 3Di:
DDDDDDDPDPPPPDPPDADDDDDFDPVCNQQWWKWKAFQDQPRQPDDRDTDRDDDDDDDPDPDPAFPSDTPQFKDKDWPGWHWADAPPQHHQWIKIKTWIKMWGQAQFKWWWAGVPPADPDDTFKKKWFLDKAFDWDDWDWDDDPPDTDTGDIQHWDKAWDPLFPPQWAQRNNNDRPPPDPDSRTTTMDGWDDGQAHRGMTDIRMTMIIIRPSRGMMMTIMHMGTDMDGGPPPPPPDPPPPPPPPPPPDDDDDDDDDDDDDD